Protein 8ACA (pdb70)

Foldseek 3Di:
DVDDDDDDDDPDDDDDDDAFAQDWDKDWDWDADDQKIKIKMKIARHAAWFKKWKFQAFPVVDGHTLNQFIWIFTQHGRRITITIGMHGCVSCVRRFKIFIFTPPDDPDDGPGDGDDMDTD/DDDDDDDDDDDDDCPDDDAAAADWDWDKDFDDDDFKTKMKIWIFSHDAWFKKWKFFAAVVVRHHTLCQFTWIDTQHGRRGDITIGMGGVVSCPRGFKIFIATAPDSVGHGDGGGPDMDTD/DPDDDDDDDDPDDDDDDDAQAADWDWDWDWDDDPQKTKIKTKIFSHDQWFKKWKFFAAPVVHGHTLCQWTFIFIHHRRGITITIGMDGVVSCPRTFKTFIATAPDSVRDGPGDGPDIGTD

Structure (mmCIF, N/CA/C/O backbone):
data_8ACA
#
_entry.id   8ACA
#
loop_
_entity.id
_entity.type
_entity.pdbx_description
1 polymer 'DR_0644, only-Cu Superoxide Dismutase'
2 non-polymer 'COPPER (II) ION'
#
loop_
_atom_site.group_PDB
_atom_site.id
_atom_site.type_symbol
_atom_site.label_atom_id
_atom_site.label_alt_id
_atom_site.label_comp_id
_atom_site.label_asym_id
_atom_site.label_entity_id
_atom_site.label_seq_id
_atom_site.pdbx_PDB_ins_code
_atom_site.Cartn_x
_atom_site.Cartn_y
_atom_site.Cartn_z
_atom_site.occupancy
_atom_site.B_iso_or_equiv
_atom_site.auth_seq_id
_atom_site.auth_comp_id
_atom_site.auth_asym_id
_atom_site.auth_atom_id
_atom_site.pdbx_PDB_model_num
ATOM 1 N N . GLY A 1 20 ? 179.322 233.476 239.072 1.00 193.18 20 GLY A N 1
ATOM 2 C CA . GLY A 1 20 ? 178.086 233.948 238.418 1.00 204.24 20 GLY A CA 1
ATOM 3 C C . GLY A 1 20 ? 177.103 234.510 239.427 1.00 283.74 20 GLY A C 1
ATOM 4 O O . GLY A 1 20 ? 177.528 235.335 240.261 1.00 290.92 20 GLY A O 1
ATOM 5 N N . PRO A 1 21 ? 175.812 234.110 239.412 1.00 275.39 21 PRO A N 1
ATOM 6 C CA . PRO A 1 21 ? 174.796 234.673 240.319 1.00 290.00 21 PRO A CA 1
ATOM 7 C C . PRO A 1 21 ? 175.210 234.510 241.788 1.00 290.00 21 PRO A C 1
ATOM 8 O O . PRO A 1 21 ? 174.827 235.335 242.596 1.00 306.84 21 PRO A O 1
ATOM 12 N N . THR A 1 22 ? 175.980 233.461 242.089 1.00 307.79 22 THR A N 1
ATOM 13 C CA . THR A 1 22 ? 176.412 233.202 243.488 1.00 292.99 22 THR A CA 1
ATOM 14 C C . THR A 1 22 ? 177.938 233.278 243.573 1.00 280.02 22 THR A C 1
ATOM 15 O O . THR A 1 22 ? 178.602 232.738 242.666 1.00 268.16 22 THR A O 1
ATOM 19 N N . GLU A 1 23 ? 178.467 233.932 244.614 1.00 262.18 23 GLU A N 1
ATOM 20 C CA . GLU A 1 23 ? 179.937 234.015 244.812 1.00 259.87 23 GLU A CA 1
ATOM 21 C C . GLU A 1 23 ? 180.350 233.263 246.084 1.00 250.00 23 GLU A C 1
ATOM 22 O O . GLU A 1 23 ? 179.646 232.315 246.459 1.00 319.27 23 GLU A O 1
ATOM 28 N N . GLY A 1 24 ? 181.462 233.678 246.704 1.00 239.17 24 GLY A N 1
ATOM 29 C CA . GLY A 1 24 ? 182.006 233.030 247.916 1.00 246.73 24 GLY A CA 1
ATOM 30 C C . GLY A 1 24 ? 183.490 233.345 248.022 1.00 317.99 24 GLY A C 1
ATOM 31 O O . GLY A 1 24 ? 184.118 233.394 246.969 1.00 275.35 24 GLY A O 1
ATOM 32 N N . THR A 1 25 ? 183.992 233.612 249.234 1.00 306.49 25 THR A N 1
ATOM 33 C CA . THR A 1 25 ? 185.431 233.928 249.459 1.00 283.11 25 THR A CA 1
ATOM 34 C C . THR A 1 25 ? 185.843 233.317 250.801 1.00 326.64 25 THR A C 1
ATOM 35 O O . THR A 1 25 ? 185.193 233.653 251.813 1.00 330.00 25 THR A O 1
ATOM 39 N N . TYR A 1 26 ? 186.840 232.429 250.812 1.00 320.24 26 TYR A N 1
ATOM 40 C CA . TYR A 1 26 ? 187.232 231.743 252.071 1.00 301.19 26 TYR A CA 1
ATOM 41 C C . TYR A 1 26 ? 188.748 231.861 252.251 1.00 306.82 26 TYR A C 1
ATOM 42 O O . TYR A 1 26 ? 189.487 231.445 251.338 1.00 303.64 26 TYR A O 1
ATOM 51 N N . THR A 1 27 ? 189.206 232.353 253.405 1.00 257.91 27 THR A N 1
ATOM 52 C CA . THR A 1 27 ? 190.664 232.434 253.698 1.00 284.62 27 THR A CA 1
ATOM 53 C C . THR A 1 27 ? 191.153 231.048 254.128 1.00 290.00 27 THR A C 1
ATOM 54 O O . THR A 1 27 ? 190.329 230.278 254.647 1.00 328.37 27 THR A O 1
ATOM 58 N N . LEU A 1 28 ? 192.440 230.741 253.934 1.00 290.00 28 LEU A N 1
ATOM 59 C CA . LEU A 1 28 ? 192.890 229.340 254.210 1.00 290.00 28 LEU A CA 1
ATOM 60 C C . LEU A 1 28 ? 193.342 229.114 255.661 1.00 327.79 28 LEU A C 1
ATOM 61 O O . LEU A 1 28 ? 193.723 230.103 256.316 1.00 330.00 28 LEU A O 1
ATOM 66 N N . ALA A 1 29 ? 193.297 227.862 256.131 1.00 323.15 29 ALA A N 1
ATOM 67 C CA . ALA A 1 29 ? 193.801 227.510 257.481 1.00 250.00 29 ALA A CA 1
ATOM 68 C C . ALA A 1 29 ? 194.688 226.276 257.302 1.00 250.00 29 ALA A C 1
ATOM 69 O O . ALA A 1 29 ? 194.176 225.265 256.791 1.00 330.00 29 ALA A O 1
ATOM 71 N N . PRO A 1 30 ? 195.980 226.241 257.731 1.00 231.59 30 PRO A N 1
ATOM 72 C CA . PRO A 1 30 ? 196.849 225.082 257.455 1.00 249.87 30 PRO A CA 1
ATOM 73 C C . PRO A 1 30 ? 196.664 223.850 258.358 1.00 257.63 30 PRO A C 1
ATOM 74 O O . PRO A 1 30 ? 197.674 223.297 258.762 1.00 293.96 30 PRO A O 1
ATOM 78 N N . GLN A 1 31 ? 195.418 223.448 258.643 1.00 262.49 31 GLN A N 1
ATOM 79 C CA . GLN A 1 31 ? 195.129 222.226 259.453 1.00 223.05 31 GLN A CA 1
ATOM 80 C C . GLN A 1 31 ? 195.855 222.264 260.803 1.00 269.42 31 GLN A C 1
ATOM 81 O O . GLN A 1 31 ? 196.112 223.377 261.308 1.00 330.00 31 GLN A O 1
ATOM 87 N N . ALA A 1 32 ? 196.133 221.090 261.385 1.00 240.71 32 ALA A N 1
ATOM 88 C CA . ALA A 1 32 ? 196.907 221.027 262.646 1.00 210.00 32 ALA A CA 1
ATOM 89 C C . ALA A 1 32 ? 198.137 220.156 262.382 1.00 250.00 32 ALA A C 1
ATOM 90 O O . ALA A 1 32 ? 199.254 220.585 262.731 1.00 324.81 32 ALA A O 1
ATOM 92 N N . VAL A 1 33 ? 197.928 218.980 261.781 1.00 252.85 33 VAL A N 1
ATOM 93 C CA . VAL A 1 33 ? 199.062 218.078 261.419 1.00 282.73 33 VAL A CA 1
ATOM 94 C C . VAL A 1 33 ? 198.865 217.613 259.971 1.00 291.05 33 VAL A C 1
ATOM 95 O O . VAL A 1 33 ? 197.725 217.243 259.622 1.00 309.06 33 VAL A O 1
ATOM 99 N N . VAL A 1 34 ? 199.921 217.650 259.153 1.00 312.81 34 VAL A N 1
ATOM 100 C CA . VAL A 1 34 ? 199.827 217.126 257.757 1.00 262.08 34 VAL A CA 1
ATOM 101 C C . VAL A 1 34 ? 200.583 215.792 257.716 1.00 307.40 34 VAL A C 1
ATOM 102 O O . VAL A 1 34 ? 201.722 215.751 258.224 1.00 296.91 34 VAL A O 1
ATOM 106 N N . LYS A 1 35 ? 199.972 214.737 257.165 1.00 279.43 35 LYS A N 1
ATOM 107 C CA . LYS A 1 35 ? 200.623 213.398 257.208 1.00 257.88 35 LYS A CA 1
ATOM 108 C C . LYS A 1 35 ? 201.038 212.966 255.798 1.00 271.34 35 LYS A C 1
ATOM 109 O O . LYS A 1 35 ? 200.198 213.048 254.887 1.00 296.71 35 LYS A O 1
ATOM 115 N N . PRO A 1 36 ? 202.289 212.507 255.574 1.00 221.54 36 PRO A N 1
ATOM 116 C CA . PRO A 1 36 ? 202.700 211.996 254.259 1.00 269.29 36 PRO A CA 1
ATOM 117 C C . PRO A 1 36 ? 202.009 210.668 253.911 1.00 255.55 36 PRO A C 1
ATOM 118 O O . PRO A 1 36 ? 201.744 209.893 254.813 1.00 324.47 36 PRO A O 1
ATOM 122 N N . ALA A 1 37 ? 201.730 210.440 252.623 1.00 213.90 37 ALA A N 1
ATOM 123 C CA . ALA A 1 37 ? 201.063 209.189 252.186 1.00 190.74 37 ALA A CA 1
ATOM 124 C C . ALA A 1 37 ? 201.990 208.398 251.254 1.00 247.89 37 ALA A C 1
ATOM 125 O O . ALA A 1 37 ? 203.222 208.524 251.409 1.00 254.38 37 ALA A O 1
ATOM 127 N N . GLY A 1 38 ? 201.422 207.615 250.329 1.00 256.96 38 GLY A N 1
ATOM 128 C CA . GLY A 1 38 ? 202.239 206.771 249.430 1.00 187.55 38 GLY A CA 1
ATOM 129 C C . GLY A 1 38 ? 202.941 205.615 250.103 1.00 245.46 38 GLY A C 1
ATOM 130 O O . GLY A 1 38 ? 202.480 205.158 251.158 1.00 330.00 38 GLY A O 1
ATOM 131 N N . PRO A 1 39 ? 204.028 205.090 249.508 1.00 216.90 39 PRO A N 1
ATOM 132 C CA . PRO A 1 39 ? 204.771 203.961 250.074 1.00 244.55 39 PRO A CA 1
ATOM 133 C C . PRO A 1 39 ? 205.333 204.143 251.490 1.00 250.00 39 PRO A C 1
ATOM 134 O O . PRO A 1 39 ? 205.623 205.252 251.873 1.00 275.38 39 PRO A O 1
ATOM 138 N N . VAL A 1 40 ? 205.438 203.044 252.241 1.00 256.39 40 VAL A N 1
ATOM 139 C CA . VAL A 1 40 ? 206.039 203.105 253.606 1.00 202.93 40 VAL A CA 1
ATOM 140 C C . VAL A 1 40 ? 207.394 202.393 253.534 1.00 281.67 40 VAL A C 1
ATOM 141 O O . VAL A 1 40 ? 207.434 201.260 253.013 1.00 198.39 40 VAL A O 1
ATOM 145 N N . TYR A 1 41 ? 208.463 203.055 253.987 1.00 273.93 41 TYR A N 1
ATOM 146 C CA . TYR A 1 41 ? 209.819 202.455 253.903 1.00 193.90 41 TYR A CA 1
ATOM 147 C C . TYR A 1 41 ? 209.923 201.291 254.893 1.00 236.37 41 TYR A C 1
ATOM 148 O O . TYR A 1 41 ? 210.425 201.505 256.014 1.00 250.85 41 TYR A O 1
ATOM 157 N N . ALA A 1 42 ? 209.453 200.105 254.494 1.00 278.48 42 ALA A N 1
ATOM 158 C CA . ALA A 1 42 ? 209.570 198.912 255.355 1.00 235.45 42 ALA A CA 1
ATOM 159 C C . ALA A 1 42 ? 210.429 197.874 254.622 1.00 207.92 42 ALA A C 1
ATOM 160 O O . ALA A 1 42 ? 209.814 196.933 254.113 1.00 236.50 42 ALA A O 1
ATOM 162 N N . PRO A 1 43 ? 211.790 197.964 254.525 1.00 209.13 43 PRO A N 1
ATOM 163 C CA . PRO A 1 43 ? 212.536 196.986 253.733 1.00 216.01 43 PRO A CA 1
ATOM 164 C C . PRO A 1 43 ? 212.313 195.509 254.096 1.00 205.55 43 PRO A C 1
ATOM 165 O O . PRO A 1 43 ? 212.514 195.147 255.238 1.00 247.92 43 PRO A O 1
ATOM 169 N N . ALA A 1 44 ? 211.912 194.706 253.102 1.00 175.36 44 ALA A N 1
ATOM 170 C CA . ALA A 1 44 ? 211.750 193.242 253.284 1.00 243.91 44 ALA A CA 1
ATOM 171 C C . ALA A 1 44 ? 212.504 192.592 252.118 1.00 241.65 44 ALA A C 1
ATOM 172 O O . ALA A 1 44 ? 212.943 193.355 251.238 1.00 295.63 44 ALA A O 1
ATOM 174 N N . GLY A 1 45 ? 212.536 191.267 252.048 1.00 133.49 45 GLY A N 1
ATOM 175 C CA . GLY A 1 45 ? 213.223 190.686 250.890 1.00 120.31 45 GLY A CA 1
ATOM 176 C C . GLY A 1 45 ? 212.968 189.210 250.707 1.00 219.18 45 GLY A C 1
ATOM 177 O O . GLY A 1 45 ? 212.349 188.589 251.586 1.00 161.68 45 GLY A O 1
ATOM 178 N N . THR A 1 46 ? 213.439 188.682 249.583 1.00 157.50 46 THR A N 1
ATOM 179 C CA . THR A 1 46 ? 213.259 187.235 249.270 1.00 200.67 46 THR A CA 1
ATOM 180 C C . THR A 1 46 ? 214.373 186.773 248.324 1.00 214.95 46 THR A C 1
ATOM 181 O O . THR A 1 46 ? 214.151 186.819 247.098 1.00 210.02 46 THR A O 1
ATOM 185 N N . ALA A 1 47 ? 215.511 186.329 248.871 1.00 136.13 47 ALA A N 1
ATOM 186 C CA . ALA A 1 47 ? 216.651 185.865 248.041 1.00 158.34 47 ALA A CA 1
ATOM 187 C C . ALA A 1 47 ? 216.373 184.454 247.510 1.00 330.00 47 ALA A C 1
ATOM 188 O O . ALA A 1 47 ? 215.719 183.673 248.231 1.00 276.00 47 ALA A O 1
ATOM 190 N N . LYS A 1 48 ? 216.815 184.111 246.302 1.00 246.97 48 LYS A N 1
ATOM 191 C CA . LYS A 1 48 ? 216.627 182.743 245.744 1.00 206.21 48 LYS A CA 1
ATOM 192 C C . LYS A 1 48 ? 217.789 182.387 244.808 1.00 237.21 48 LYS A C 1
ATOM 193 O O . LYS A 1 48 ? 217.749 182.781 243.637 1.00 213.43 48 LYS A O 1
ATOM 199 N N . ILE A 1 49 ? 218.766 181.640 245.330 1.00 175.40 49 ILE A N 1
ATOM 200 C CA . ILE A 1 49 ? 219.948 181.220 244.521 1.00 223.57 49 ILE A CA 1
ATOM 201 C C . ILE A 1 49 ? 219.598 179.918 243.795 1.00 250.00 49 ILE A C 1
ATOM 202 O O . ILE A 1 49 ? 218.832 179.124 244.366 1.00 300.97 49 ILE A O 1
ATOM 207 N N . SER A 1 50 ? 220.246 179.668 242.645 1.00 191.85 50 SER A N 1
ATOM 208 C CA . SER A 1 50 ? 220.099 178.391 241.892 1.00 239.96 50 SER A CA 1
ATOM 209 C C . SER A 1 50 ? 221.424 178.124 241.158 1.00 205.30 50 SER A C 1
ATOM 210 O O . SER A 1 50 ? 221.578 178.649 240.037 1.00 180.72 50 SER A O 1
ATOM 213 N N . GLU A 1 51 ? 222.375 177.456 241.823 1.00 217.60 51 GLU A N 1
ATOM 214 C CA . GLU A 1 51 ? 223.745 177.286 241.258 1.00 210.00 51 GLU A CA 1
ATOM 215 C C . GLU A 1 51 ? 223.817 176.148 240.241 1.00 250.00 51 GLU A C 1
ATOM 216 O O . GLU A 1 51 ? 223.901 174.985 240.678 1.00 292.18 51 GLU A O 1
ATOM 222 N N . THR A 1 52 ? 223.880 176.484 238.949 1.00 285.48 52 THR A N 1
ATOM 223 C CA . THR A 1 52 ? 223.996 175.459 237.875 1.00 242.55 52 THR A CA 1
ATOM 224 C C . THR A 1 52 ? 225.467 175.080 237.661 1.00 290.00 52 THR A C 1
ATOM 225 O O . THR A 1 52 ? 226.287 175.360 238.558 1.00 330.00 52 THR A O 1
ATOM 229 N N . LEU A 1 53 ? 225.788 174.471 236.516 1.00 262.09 53 LEU A N 1
ATOM 230 C CA . LEU A 1 53 ? 227.175 174.006 236.239 1.00 250.00 53 LEU A CA 1
ATOM 231 C C . LEU A 1 53 ? 228.139 175.196 236.225 1.00 250.73 53 LEU A C 1
ATOM 232 O O . LEU A 1 53 ? 228.148 175.930 235.216 1.00 255.56 53 LEU A O 1
ATOM 237 N N . GLY A 1 54 ? 228.915 175.378 237.300 1.00 217.60 54 GLY A N 1
ATOM 238 C CA . GLY A 1 54 ? 229.900 176.477 237.374 1.00 235.36 54 GLY A CA 1
ATOM 239 C C . GLY A 1 54 ? 229.280 177.834 237.095 1.00 290.00 54 GLY A C 1
ATOM 240 O O . GLY A 1 54 ? 229.965 178.662 236.464 1.00 243.07 54 GLY A O 1
ATOM 241 N N . VAL A 1 55 ? 228.040 178.055 237.544 1.00 220.81 55 VAL A N 1
ATOM 242 C CA . VAL A 1 55 ? 227.334 179.355 237.333 1.00 256.22 55 VAL A CA 1
ATOM 243 C C . VAL A 1 55 ? 226.270 179.481 238.427 1.00 203.92 55 VAL A C 1
ATOM 244 O O . VAL A 1 55 ? 225.879 178.438 238.969 1.00 248.11 55 VAL A O 1
ATOM 248 N N . THR A 1 56 ? 225.879 180.705 238.790 1.00 205.33 56 THR A N 1
ATOM 249 C CA . THR A 1 56 ? 224.908 180.904 239.898 1.00 118.22 56 THR A CA 1
ATOM 250 C C . THR A 1 56 ? 223.951 182.037 239.528 1.00 256.17 56 THR A C 1
ATOM 251 O O . THR A 1 56 ? 224.435 183.148 239.266 1.00 232.16 56 THR A O 1
ATOM 255 N N . ARG A 1 57 ? 222.647 181.757 239.512 1.00 186.37 57 ARG A N 1
ATOM 256 C CA . ARG A 1 57 ? 221.640 182.810 239.217 1.00 223.19 57 ARG A CA 1
ATOM 257 C C . ARG A 1 57 ? 221.028 183.238 240.554 1.00 267.11 57 ARG A C 1
ATOM 258 O O . ARG A 1 57 ? 220.827 182.354 241.408 1.00 208.96 57 ARG A O 1
ATOM 266 N N . THR A 1 58 ? 220.742 184.520 240.736 1.00 105.95 58 THR A N 1
ATOM 267 C CA . THR A 1 58 ? 220.252 185.033 242.044 1.00 98.83 58 THR A CA 1
ATOM 268 C C . THR A 1 58 ? 219.114 186.037 241.838 1.00 157.59 58 THR A C 1
ATOM 269 O O . THR A 1 58 ? 219.414 187.190 241.526 1.00 271.38 58 THR A O 1
ATOM 273 N N . THR A 1 59 ? 217.867 185.614 242.037 1.00 240.52 59 THR A N 1
ATOM 274 C CA . THR A 1 59 ? 216.692 186.497 241.846 1.00 216.53 59 THR A CA 1
ATOM 275 C C . THR A 1 59 ? 216.159 186.911 243.213 1.00 254.40 59 THR A C 1
ATOM 276 O O . THR A 1 59 ? 215.813 186.017 243.995 1.00 294.63 59 THR A O 1
ATOM 280 N N . ILE A 1 60 ? 216.403 188.182 243.596 1.00 297.53 60 ILE A N 1
ATOM 281 C CA . ILE A 1 60 ? 216.027 188.726 244.941 1.00 189.45 60 ILE A CA 1
ATOM 282 C C . ILE A 1 60 ? 214.926 189.770 244.792 1.00 260.11 60 ILE A C 1
ATOM 283 O O . ILE A 1 60 ? 215.150 190.750 244.091 1.00 311.02 60 ILE A O 1
ATOM 288 N N . THR A 1 61 ? 213.761 189.498 245.470 1.00 99.60 61 THR A N 1
ATOM 289 C CA . THR A 1 61 ? 212.591 190.411 245.348 1.00 128.59 61 THR A CA 1
ATOM 290 C C . THR A 1 61 ? 212.420 191.213 246.642 1.00 99.79 61 THR A C 1
ATOM 291 O O . THR A 1 61 ? 212.024 190.607 247.653 1.00 318.98 61 THR A O 1
ATOM 295 N N . LEU A 1 62 ? 212.687 192.588 246.487 1.00 88.40 62 LEU A N 1
ATOM 296 C CA . LEU A 1 62 ? 212.620 193.492 247.662 1.00 81.34 62 LEU A CA 1
ATOM 297 C C . LEU A 1 62 ? 211.337 194.318 247.572 1.00 86.05 62 LEU A C 1
ATOM 298 O O . LEU A 1 62 ? 211.174 195.042 246.581 1.00 101.72 62 LEU A O 1
ATOM 303 N N . THR A 1 63 ? 210.429 194.150 248.628 1.00 73.27 63 THR A N 1
ATOM 304 C CA . THR A 1 63 ? 209.192 194.956 248.586 1.00 82.48 63 THR A CA 1
ATOM 305 C C . THR A 1 63 ? 209.207 195.921 249.766 1.00 206.20 63 THR A C 1
ATOM 306 O O . THR A 1 63 ? 209.817 195.585 250.779 1.00 237.97 63 THR A O 1
ATOM 310 N N . GLY A 1 64 ? 208.561 197.068 249.617 1.00 221.87 64 GLY A N 1
ATOM 311 C CA . GLY A 1 64 ? 208.477 198.038 250.717 1.00 148.08 64 GLY A CA 1
ATOM 312 C C . GLY A 1 64 ? 209.696 198.918 250.746 1.00 292.66 64 GLY A C 1
ATOM 313 O O . GLY A 1 64 ? 210.004 199.448 251.812 1.00 195.08 64 GLY A O 1
ATOM 314 N N . MET A 1 65 ? 210.337 199.117 249.594 1.00 225.59 65 MET A N 1
ATOM 315 C CA . MET A 1 65 ? 211.623 199.854 249.533 1.00 125.89 65 MET A CA 1
ATOM 316 C C . MET A 1 65 ? 211.331 201.331 249.260 1.00 175.37 65 MET A C 1
ATOM 317 O O . MET A 1 65 ? 210.192 201.751 249.500 1.00 100.40 65 MET A O 1
ATOM 322 N N . ALA A 1 66 ? 212.330 202.080 248.785 1.00 210.00 66 ALA A N 1
ATOM 323 C CA . ALA A 1 66 ? 212.177 203.535 248.514 1.00 133.38 66 ALA A CA 1
ATOM 324 C C . ALA A 1 66 ? 211.579 203.719 247.130 1.00 173.88 66 ALA A C 1
ATOM 325 O O . ALA A 1 66 ? 212.130 203.139 246.197 1.00 110.22 66 ALA A O 1
ATOM 327 N N . PRO A 1 67 ? 210.516 204.527 246.942 1.00 68.41 67 PRO A N 1
ATOM 328 C CA . PRO A 1 67 ? 209.809 204.597 245.661 1.00 88.60 67 PRO A CA 1
ATOM 329 C C . PRO A 1 67 ? 210.597 204.492 244.351 1.00 271.06 67 PRO A C 1
ATOM 330 O O . PRO A 1 67 ? 210.313 203.567 243.681 1.00 191.11 67 PRO A O 1
ATOM 334 N N . TYR A 1 68 ? 211.519 205.389 244.004 1.00 330.00 68 TYR A N 1
ATOM 335 C CA . TYR A 1 68 ? 212.239 205.193 242.714 1.00 286.02 68 TYR A CA 1
ATOM 336 C C . TYR A 1 68 ? 213.741 205.210 242.937 1.00 324.97 68 TYR A C 1
ATOM 337 O O . TYR A 1 68 ? 214.403 206.002 242.278 1.00 309.91 68 TYR A O 1
ATOM 346 N N . ALA A 1 69 ? 214.253 204.336 243.800 1.00 104.03 69 ALA A N 1
ATOM 347 C CA . ALA A 1 69 ? 215.687 204.329 244.146 1.00 165.48 69 ALA A CA 1
ATOM 348 C C . ALA A 1 69 ? 216.440 203.204 243.443 1.00 144.62 69 ALA A C 1
ATOM 349 O O . ALA A 1 69 ? 215.802 202.274 242.988 1.00 103.68 69 ALA A O 1
ATOM 351 N N . ILE A 1 70 ? 217.841 203.364 243.475 1.00 90.07 70 ILE A N 1
ATOM 352 C CA . ILE A 1 70 ? 218.737 202.331 242.866 1.00 115.78 70 ILE A CA 1
ATOM 353 C C . ILE A 1 70 ? 219.101 201.304 243.948 1.00 259.53 70 ILE A C 1
ATOM 354 O O . ILE A 1 70 ? 219.264 201.727 245.109 1.00 239.87 70 ILE A O 1
ATOM 359 N N . TYR A 1 71 ? 219.151 199.960 243.558 1.00 79.71 71 TYR A N 1
ATOM 360 C CA . TYR A 1 71 ? 219.467 198.971 244.615 1.00 134.88 71 TYR A CA 1
ATOM 361 C C . TYR A 1 71 ? 220.595 198.035 244.179 1.00 196.94 71 TYR A C 1
ATOM 362 O O . TYR A 1 71 ? 220.287 196.947 243.712 1.00 147.75 71 TYR A O 1
ATOM 371 N N . VAL A 1 72 ? 221.851 198.438 244.371 1.00 92.23 72 VAL A N 1
ATOM 372 C CA . VAL A 1 72 ? 223.041 197.614 244.027 1.00 125.69 72 VAL A CA 1
ATOM 373 C C . VAL A 1 72 ? 223.179 196.500 245.055 1.00 206.41 72 VAL A C 1
ATOM 374 O O . VAL A 1 72 ? 223.137 196.801 246.235 1.00 130.14 72 VAL A O 1
ATOM 378 N N . ALA A 1 73 ? 223.396 195.262 244.614 1.00 91.80 73 ALA A N 1
ATOM 379 C CA . ALA A 1 73 ? 223.480 194.106 245.533 1.00 63.44 73 ALA A CA 1
ATOM 380 C C . ALA A 1 73 ? 224.698 193.253 245.195 1.00 112.38 73 ALA A C 1
ATOM 381 O O . ALA A 1 73 ? 224.897 192.980 244.033 1.00 76.08 73 ALA A O 1
ATOM 383 N N . HIS A 1 74 ? 225.454 192.828 246.200 1.00 164.94 74 HIS A N 1
ATOM 384 C CA . HIS A 1 74 ? 226.662 192.007 245.957 1.00 189.93 74 HIS A CA 1
ATOM 385 C C . HIS A 1 74 ? 226.734 190.846 246.927 1.00 307.31 74 HIS A C 1
ATOM 386 O O . HIS A 1 74 ? 225.884 190.760 247.794 1.00 232.64 74 HIS A O 1
ATOM 393 N N . TYR A 1 75 ? 227.757 190.023 246.774 1.00 257.13 75 TYR A N 1
ATOM 394 C CA . TYR A 1 75 ? 227.993 188.885 247.677 1.00 170.00 75 TYR A CA 1
ATOM 395 C C . TYR A 1 75 ? 229.252 189.262 248.430 1.00 153.14 75 TYR A C 1
ATOM 396 O O . TYR A 1 75 ? 230.308 189.296 247.824 1.00 177.25 75 TYR A O 1
ATOM 405 N N . HIS A 1 76 ? 229.110 189.594 249.713 1.00 163.58 76 HIS A N 1
ATOM 406 C CA . HIS A 1 76 ? 230.283 190.041 250.508 1.00 290.00 76 HIS A CA 1
ATOM 407 C C . HIS A 1 76 ? 230.910 188.834 251.206 1.00 264.61 76 HIS A C 1
ATOM 408 O O . HIS A 1 76 ? 230.152 187.996 251.733 1.00 175.33 76 HIS A O 1
ATOM 415 N N . LYS A 1 77 ? 232.243 188.776 251.217 1.00 144.91 77 LYS A N 1
ATOM 416 C CA . LYS A 1 77 ? 232.956 187.642 251.857 1.00 98.27 77 LYS A CA 1
ATOM 417 C C . LYS A 1 77 ? 233.009 187.858 253.370 1.00 147.01 77 LYS A C 1
ATOM 418 O O . LYS A 1 77 ? 232.818 189.007 253.812 1.00 118.37 77 LYS A O 1
ATOM 424 N N . MET A 1 78 ? 233.261 186.789 254.124 1.00 165.33 78 MET A N 1
ATOM 425 C CA . MET A 1 78 ? 233.369 186.860 255.602 1.00 267.58 78 MET A CA 1
ATOM 426 C C . MET A 1 78 ? 234.672 187.582 255.940 1.00 262.03 78 MET A C 1
ATOM 427 O O . MET A 1 78 ? 235.654 187.387 255.205 1.00 239.41 78 MET A O 1
ATOM 432 N N . GLY A 1 79 ? 234.665 188.404 256.997 1.00 222.26 79 GLY A N 1
ATOM 433 C CA . GLY A 1 79 ? 235.865 189.167 257.393 1.00 246.18 79 GLY A CA 1
ATOM 434 C C . GLY A 1 79 ? 235.533 190.620 257.687 1.00 250.00 79 GLY A C 1
ATOM 435 O O . GLY A 1 79 ? 234.786 190.846 258.659 1.00 199.93 79 GLY A O 1
ATOM 436 N N . SER A 1 142 ? 227.377 191.129 257.985 1.00 269.03 142 SER A N 1
ATOM 437 C CA . SER A 1 142 ? 228.512 191.485 258.878 1.00 277.77 142 SER A CA 1
ATOM 438 C C . SER A 1 142 ? 229.499 192.385 258.128 1.00 278.27 142 SER A C 1
ATOM 439 O O . SER A 1 142 ? 229.039 193.232 257.337 1.00 201.57 142 SER A O 1
ATOM 442 N N . ASP A 1 143 ? 230.801 192.208 258.373 1.00 267.89 143 ASP A N 1
ATOM 443 C CA . ASP A 1 143 ? 231.838 192.997 257.653 1.00 257.49 143 ASP A CA 1
ATOM 444 C C . ASP A 1 143 ? 232.545 192.070 256.658 1.00 262.55 143 ASP A C 1
ATOM 445 O O . ASP A 1 143 ? 232.414 190.840 256.811 1.00 165.78 143 ASP A O 1
ATOM 450 N N . GLY A 1 144 ? 233.144 192.682 255.624 1.00 176.31 144 GLY A N 1
ATOM 451 C CA . GLY A 1 144 ? 234.042 191.944 254.719 1.00 155.04 144 GLY A CA 1
ATOM 452 C C . GLY A 1 144 ? 233.946 192.381 253.274 1.00 208.00 144 GLY A C 1
ATOM 453 O O . GLY A 1 144 ? 233.021 193.139 252.956 1.00 247.02 144 GLY A O 1
ATOM 454 N N . PRO A 1 145 ? 234.865 191.944 252.385 1.00 138.61 145 PRO A N 1
ATOM 455 C CA . PRO A 1 145 ? 234.954 192.515 251.035 1.00 238.51 145 PRO A CA 1
ATOM 456 C C . PRO A 1 145 ? 233.876 192.033 250.053 1.00 250.00 145 PRO A C 1
ATOM 457 O O . PRO A 1 145 ? 233.582 190.855 250.039 1.00 256.95 145 PRO A O 1
ATOM 461 N N . ALA A 1 146 ? 233.327 192.949 249.250 1.00 199.86 146 ALA A N 1
ATOM 462 C CA . ALA A 1 146 ? 232.314 192.586 248.242 1.00 218.82 146 ALA A CA 1
ATOM 463 C C . ALA A 1 146 ? 232.930 191.848 247.062 1.00 228.95 146 ALA A C 1
ATOM 464 O O . ALA A 1 146 ? 233.953 192.326 246.551 1.00 261.12 146 ALA A O 1
ATOM 466 N N . ILE A 1 147 ? 232.355 190.715 246.655 1.00 220.52 147 ILE A N 1
ATOM 467 C CA . ILE A 1 147 ? 232.808 190.091 245.382 1.00 265.75 147 ILE A CA 1
ATOM 468 C C . ILE A 1 147 ? 232.196 191.041 244.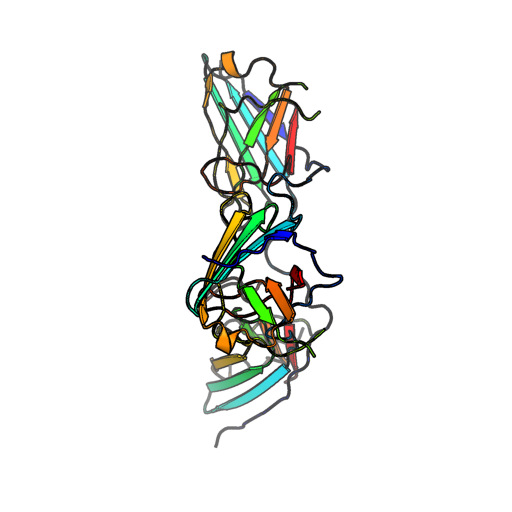366 1.00 241.61 147 ILE A C 1
ATOM 469 O O . ILE A 1 147 ? 230.963 191.046 244.243 1.00 183.97 147 ILE A O 1
ATOM 474 N N . MET A 1 148 ? 233.003 191.896 243.757 1.00 264.17 148 MET A N 1
ATOM 475 C CA . MET A 1 148 ? 232.417 192.957 242.909 1.00 228.08 148 MET A CA 1
ATOM 476 C C . MET A 1 148 ? 231.873 192.357 241.625 1.00 290.35 148 MET A C 1
ATOM 477 O O . MET A 1 148 ? 231.043 193.000 240.992 1.00 237.84 148 MET A O 1
ATOM 482 N N . GLU A 1 149 ? 232.298 191.148 241.288 1.00 304.86 149 GLU A N 1
ATOM 483 C CA . GLU A 1 149 ? 231.883 190.520 240.012 1.00 247.20 149 GLU A CA 1
ATOM 484 C C . GLU A 1 149 ? 230.542 189.810 240.208 1.00 263.85 149 GLU A C 1
ATOM 485 O O . GLU A 1 149 ? 230.249 188.881 239.446 1.00 273.96 149 GLU A O 1
ATOM 491 N N . SER A 1 150 ? 229.758 190.251 241.184 1.00 139.81 150 SER A N 1
ATOM 492 C CA . SER A 1 150 ? 228.428 189.667 241.460 1.00 130.43 150 SER A CA 1
ATOM 493 C C . SER A 1 150 ? 227.429 190.807 241.625 1.00 223.27 150 SER A C 1
ATOM 494 O O . SER A 1 150 ? 226.368 190.545 242.182 1.00 116.89 150 SER A O 1
ATOM 497 N N . ARG A 1 151 ? 227.745 191.998 241.119 1.00 190.38 151 ARG A N 1
ATOM 498 C CA . ARG A 1 151 ? 226.860 193.173 241.306 1.00 237.06 151 ARG A CA 1
ATOM 499 C C . ARG A 1 151 ? 225.536 192.964 240.574 1.00 215.87 151 ARG A C 1
ATOM 500 O O . ARG A 1 151 ? 225.576 192.454 239.444 1.00 180.98 151 ARG A O 1
ATOM 508 N N . MET A 1 152 ? 224.413 193.320 241.201 1.00 169.20 152 MET A N 1
ATOM 509 C CA . MET A 1 152 ? 223.111 193.284 240.512 1.00 196.35 152 MET A CA 1
ATOM 510 C C . MET A 1 152 ? 222.482 194.651 240.768 1.00 211.00 152 MET A C 1
ATOM 511 O O . MET A 1 152 ? 222.451 195.038 241.916 1.00 165.12 152 MET A O 1
ATOM 516 N N . ILE A 1 153 ? 221.989 195.336 239.735 1.00 242.86 153 ILE A N 1
ATOM 517 C CA . ILE A 1 153 ? 221.465 196.717 239.940 1.00 228.46 153 ILE A CA 1
ATOM 518 C C . ILE A 1 153 ? 220.041 196.811 239.388 1.00 268.31 153 ILE A C 1
ATOM 519 O O . ILE A 1 153 ? 219.771 196.136 238.385 1.00 236.40 153 ILE A O 1
ATOM 524 N N . ALA A 1 154 ? 219.167 197.595 240.029 1.00 258.09 154 ALA A N 1
ATOM 525 C CA . ALA A 1 154 ? 217.800 197.813 239.479 1.00 109.03 154 ALA A CA 1
ATOM 526 C C . ALA A 1 154 ? 217.124 199.015 240.151 1.00 219.44 154 ALA A C 1
ATOM 527 O O . ALA A 1 154 ? 217.683 199.529 241.133 1.00 252.34 154 ALA A O 1
ATOM 529 N N . GLN A 1 155 ? 215.960 199.435 239.638 1.00 99.80 155 GLN A N 1
ATOM 530 C CA . GLN A 1 155 ? 215.199 200.555 240.260 1.00 171.27 155 GLN A CA 1
ATOM 531 C C . GLN A 1 155 ? 213.962 199.995 240.969 1.00 172.52 155 GLN A C 1
ATOM 532 O O . GLN A 1 155 ? 213.529 198.888 240.595 1.00 92.81 155 GLN A O 1
ATOM 538 N N . ALA A 1 156 ? 213.393 200.739 241.923 1.00 147.54 156 ALA A N 1
ATOM 539 C CA . ALA A 1 156 ? 212.282 200.184 242.735 1.00 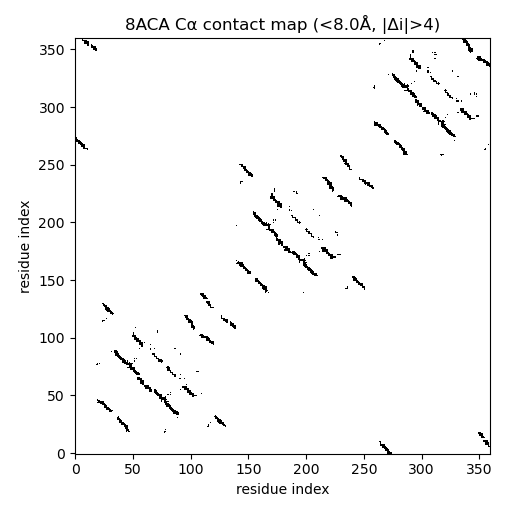104.60 156 ALA A CA 1
ATOM 540 C C . ALA A 1 156 ? 210.895 200.635 242.259 1.00 244.71 156 ALA A C 1
ATOM 541 O O . ALA A 1 156 ? 210.038 200.825 243.138 1.00 121.00 156 ALA A O 1
ATOM 543 N N . SER A 1 157 ? 210.664 200.750 240.944 1.00 223.63 157 SER A N 1
ATOM 544 C CA . SER A 1 157 ? 209.314 201.098 240.419 1.00 137.53 157 SER A CA 1
ATOM 545 C C . SER A 1 157 ? 208.820 202.417 241.029 1.00 162.30 157 SER A C 1
ATOM 546 O O . SER A 1 157 ? 209.531 203.424 240.873 1.00 218.91 157 SER A O 1
ATOM 549 N N . ALA A 1 158 ? 207.669 202.419 241.717 1.00 98.99 158 ALA A N 1
ATOM 550 C CA . ALA A 1 158 ? 207.096 203.675 242.268 1.00 141.95 158 ALA A CA 1
ATOM 551 C C . ALA A 1 158 ? 206.443 203.412 243.630 1.00 260.25 158 ALA A C 1
ATOM 552 O O . ALA A 1 158 ? 205.970 204.385 244.247 1.00 219.46 158 ALA A O 1
ATOM 554 N N . ASP A 1 159 ? 206.402 202.135 244.012 1.00 236.14 159 ASP A N 1
ATOM 555 C CA . ASP A 1 159 ? 205.839 201.739 245.324 1.00 189.78 159 ASP A CA 1
ATOM 556 C C . ASP A 1 159 ? 206.980 201.104 246.120 1.00 229.60 159 ASP A C 1
ATOM 557 O O . ASP A 1 159 ? 206.755 200.784 247.305 1.00 223.05 159 ASP A O 1
ATOM 562 N N . GLY A 1 160 ? 208.157 200.928 245.501 1.00 166.09 160 GLY A N 1
ATOM 563 C CA . GLY A 1 160 ? 209.251 200.395 246.317 1.00 138.18 160 GLY A CA 1
ATOM 564 C C . GLY A 1 160 ? 209.420 198.920 246.063 1.00 133.32 160 GLY A C 1
ATOM 565 O O . GLY A 1 160 ? 209.785 198.203 246.989 1.00 78.20 160 GLY A O 1
ATOM 566 N N . LYS A 1 161 ? 209.154 198.488 244.838 1.00 176.61 161 LYS A N 1
ATOM 567 C CA . LYS A 1 161 ? 209.286 197.065 244.469 1.00 132.58 161 LYS A CA 1
ATOM 568 C C . LYS A 1 161 ? 210.484 196.925 243.541 1.00 218.65 161 LYS A C 1
ATOM 569 O O . LYS A 1 161 ? 210.367 197.337 242.392 1.00 114.34 161 LYS A O 1
ATOM 575 N N . VAL A 1 162 ? 211.568 196.423 243.904 1.00 43.72 162 VAL A N 1
ATOM 576 C CA . VAL A 1 162 ? 212.759 196.262 243.023 1.00 67.86 162 VAL A CA 1
ATOM 577 C C . VAL A 1 162 ? 213.070 194.768 242.909 1.00 86.02 162 VAL A C 1
ATOM 578 O O . VAL A 1 162 ? 213.023 194.088 243.945 1.00 218.18 162 VAL A O 1
ATOM 582 N N . THR A 1 163 ? 213.394 194.270 241.798 1.00 104.49 163 THR A N 1
ATOM 583 C CA . THR A 1 163 ? 213.768 192.852 241.546 1.00 118.17 163 THR A CA 1
ATOM 584 C C . THR A 1 163 ? 215.211 192.786 241.034 1.00 91.41 163 THR A C 1
ATOM 585 O O . THR A 1 163 ? 215.462 193.290 239.922 1.00 236.36 163 THR A O 1
ATOM 589 N N . LEU A 1 164 ? 216.090 192.090 241.762 1.00 80.78 164 LEU A N 1
ATOM 590 C CA . LEU A 1 164 ? 217.526 191.997 241.381 1.00 164.19 164 LEU A CA 1
ATOM 591 C C . LEU A 1 164 ? 217.841 190.608 240.824 1.00 149.59 164 LEU A C 1
ATOM 592 O O . LEU A 1 164 ? 217.665 189.637 241.568 1.00 287.25 164 LEU A O 1
ATOM 597 N N . THR A 1 165 ? 218.310 190.529 239.575 1.00 328.65 165 THR A N 1
ATOM 598 C CA . THR A 1 165 ? 218.708 189.225 238.978 1.00 257.83 165 THR A CA 1
ATOM 599 C C . THR A 1 165 ? 220.188 189.298 238.578 1.00 219.83 165 THR A C 1
ATOM 600 O O . THR A 1 165 ? 220.665 190.424 238.336 1.00 312.93 165 THR A O 1
ATOM 604 N N . GLY A 1 166 ? 220.883 188.155 238.515 1.00 162.52 166 GLY A N 1
ATOM 605 C CA . GLY A 1 166 ? 222.318 188.158 238.198 1.00 143.21 166 GLY A CA 1
ATOM 606 C C . GLY A 1 166 ? 222.824 186.785 237.853 1.00 273.16 166 GLY A C 1
ATOM 607 O O . GLY A 1 166 ? 222.045 185.846 238.012 1.00 264.18 166 GLY A O 1
ATOM 608 N N . ILE A 1 167 ? 224.051 186.672 237.364 1.00 204.09 167 ILE A N 1
ATOM 609 C CA . ILE A 1 167 ? 224.641 185.356 236.976 1.00 286.87 167 ILE A CA 1
ATOM 610 C C . ILE A 1 167 ? 226.153 185.424 237.223 1.00 286.04 167 ILE A C 1
ATOM 611 O O . ILE A 1 167 ? 226.812 186.297 236.622 1.00 289.67 167 ILE A O 1
ATOM 616 N N . VAL A 1 168 ? 226.677 184.561 238.100 1.00 281.10 168 VAL A N 1
ATOM 617 C CA . VAL A 1 168 ? 228.126 184.637 238.461 1.00 238.66 168 VAL A CA 1
ATOM 618 C C . VAL A 1 168 ? 228.707 183.213 238.559 1.00 260.88 168 VAL A C 1
ATOM 619 O O . VAL A 1 168 ? 228.009 182.358 239.134 1.00 279.71 168 VAL A O 1
ATOM 623 N N . PRO A 1 169 ? 229.915 182.876 238.022 1.00 190.00 169 PRO A N 1
ATOM 624 C CA . PRO A 1 169 ? 230.452 181.534 238.215 1.00 242.76 169 PRO A CA 1
ATOM 625 C C . PRO A 1 169 ? 230.497 181.163 239.706 1.00 250.68 169 PRO A C 1
ATOM 626 O O . PRO A 1 169 ? 230.804 182.011 240.508 1.00 261.93 169 PRO A O 1
ATOM 630 N N . THR A 1 170 ? 230.199 179.910 240.047 1.00 290.00 170 THR A N 1
ATOM 631 C CA . THR A 1 170 ? 230.158 179.473 241.467 1.00 324.37 170 THR A CA 1
ATOM 632 C C . THR A 1 170 ? 231.573 179.375 242.027 1.00 250.00 170 THR A C 1
ATOM 633 O O . THR A 1 170 ? 231.717 179.283 243.255 1.00 186.52 170 THR A O 1
ATOM 637 N N . ALA A 1 171 ? 232.579 179.440 241.166 1.00 288.45 171 ALA A N 1
ATOM 638 C CA . ALA A 1 171 ? 233.979 179.450 241.636 1.00 263.42 171 ALA A CA 1
ATOM 639 C C . ALA A 1 171 ? 234.308 180.806 242.255 1.00 317.01 171 ALA A C 1
ATOM 640 O O . ALA A 1 171 ? 234.983 180.813 243.286 1.00 329.60 171 ALA A O 1
ATOM 642 N N . LEU A 1 172 ? 233.916 181.893 241.788 1.00 276.69 172 LEU A N 1
ATOM 643 C CA . LEU A 1 172 ? 234.276 183.226 242.347 1.00 229.40 172 LEU A CA 1
ATOM 644 C C . LEU A 1 172 ? 233.565 183.450 243.686 1.00 265.25 172 LEU A C 1
ATOM 645 O O . LEU A 1 172 ? 234.187 184.052 244.583 1.00 204.31 172 LEU A O 1
ATOM 650 N N . ILE A 1 173 ? 232.313 183.001 243.813 1.00 192.63 173 ILE A N 1
ATOM 651 C CA . ILE A 1 173 ? 231.533 183.256 245.062 1.00 271.13 173 ILE A CA 1
ATOM 652 C C . ILE A 1 173 ? 231.672 182.051 245.999 1.00 197.02 173 ILE A C 1
ATOM 653 O O . ILE A 1 173 ? 230.697 181.747 246.714 1.00 166.77 173 ILE A O 1
ATOM 658 N N . ARG A 1 174 ? 232.844 181.406 246.014 1.00 178.54 174 ARG A N 1
ATOM 659 C CA . ARG A 1 174 ? 233.021 180.180 246.837 1.00 249.68 174 ARG A CA 1
ATOM 660 C C . ARG A 1 174 ? 233.232 180.592 248.296 1.00 244.42 174 ARG A C 1
ATOM 661 O O . ARG A 1 174 ? 233.114 179.720 249.180 1.00 199.92 174 ARG A O 1
ATOM 669 N N . ASP A 1 175 ? 233.530 181.873 248.536 1.00 216.11 175 ASP A N 1
ATOM 670 C CA . ASP A 1 175 ? 233.817 182.345 249.917 1.00 226.59 175 ASP A CA 1
ATOM 671 C C . ASP A 1 175 ? 232.813 183.434 250.315 1.00 185.46 175 ASP A C 1
ATOM 672 O O . ASP A 1 175 ? 233.046 184.096 251.346 1.00 159.26 175 ASP A O 1
ATOM 677 N N . ALA A 1 176 ? 231.736 183.604 249.540 1.00 125.28 176 ALA A N 1
ATOM 678 C CA . ALA A 1 176 ? 230.699 184.589 249.907 1.00 176.13 176 ALA A CA 1
ATOM 679 C C . ALA A 1 176 ? 230.051 184.108 251.201 1.00 268.99 176 ALA A C 1
ATOM 680 O O . ALA A 1 176 ? 229.837 182.894 251.329 1.00 141.46 176 ALA A O 1
ATOM 682 N N . ALA A 1 177 ? 229.779 185.025 252.128 1.00 162.96 177 ALA A N 1
ATOM 683 C CA . ALA A 1 177 ? 229.180 184.627 253.413 1.00 209.83 177 ALA A CA 1
ATOM 684 C C . ALA A 1 177 ? 227.823 185.288 253.519 1.00 211.37 177 ALA A C 1
ATOM 685 O O . ALA A 1 177 ? 226.987 184.804 254.294 1.00 250.75 177 ALA A O 1
ATOM 687 N N . TYR A 1 178 ? 227.620 186.346 252.746 1.00 190.03 178 TYR A N 1
ATOM 688 C CA . TYR A 1 178 ? 226.358 187.108 252.890 1.00 218.83 178 TYR A CA 1
ATOM 689 C C . TYR A 1 178 ? 226.061 187.847 251.581 1.00 212.36 178 TYR A C 1
ATOM 690 O O . TYR A 1 178 ? 227.000 188.152 250.851 1.00 219.27 178 TYR A O 1
ATOM 699 N N . ILE A 1 179 ? 224.794 188.105 251.292 1.00 267.13 179 ILE A N 1
ATOM 700 C CA . ILE A 1 179 ? 224.407 188.893 250.083 1.00 116.02 179 ILE A CA 1
ATOM 701 C C . ILE A 1 179 ? 223.910 190.253 250.582 1.00 278.54 179 ILE A C 1
ATOM 702 O O . ILE A 1 179 ? 222.734 190.332 250.992 1.00 159.81 179 ILE A O 1
ATOM 707 N N . ASN A 1 180 ? 224.758 191.268 250.569 1.00 307.93 180 ASN A N 1
ATOM 708 C CA . ASN A 1 180 ? 224.393 192.603 251.115 1.00 78.65 180 ASN A CA 1
ATOM 709 C C . ASN A 1 180 ? 223.733 193.465 250.034 1.00 153.89 180 ASN A C 1
ATOM 710 O O . ASN A 1 180 ? 224.356 193.652 248.971 1.00 130.28 180 ASN A O 1
ATOM 715 N N . VAL A 1 181 ? 222.522 193.967 250.301 1.00 143.13 181 VAL A N 1
ATOM 716 C CA . VAL A 1 181 ? 221.824 194.876 249.346 1.00 242.34 181 VAL A CA 1
ATOM 717 C C . VAL A 1 181 ? 222.142 196.286 249.817 1.00 161.73 181 VAL A C 1
ATOM 718 O O . VAL A 1 181 ? 222.044 196.521 251.010 1.00 110.84 181 VAL A O 1
ATOM 722 N N . HIS A 1 182 ? 222.604 197.144 248.907 1.00 234.02 182 HIS A N 1
ATOM 723 C CA . HIS A 1 182 ? 222.940 198.546 249.261 1.00 229.46 182 HIS A CA 1
ATOM 724 C C . HIS A 1 182 ? 222.079 199.468 248.403 1.00 264.08 182 HIS A C 1
ATOM 725 O O . HIS A 1 182 ? 221.340 198.951 247.544 1.00 210.41 182 HIS A O 1
ATOM 732 N N . HIS A 1 183 ? 222.170 200.778 248.629 1.00 160.63 183 HIS A N 1
ATOM 733 C CA . HIS A 1 183 ? 221.449 201.731 247.748 1.00 122.75 183 HIS A CA 1
ATOM 734 C C . HIS A 1 183 ? 222.462 202.145 246.697 1.00 129.72 183 HIS A C 1
ATOM 735 O O . HIS A 1 183 ? 223.662 201.980 246.959 1.00 135.61 183 HIS A O 1
ATOM 742 N N . GLY A 1 184 ? 222.034 202.700 245.560 1.00 227.17 184 GLY A N 1
ATOM 743 C CA . GLY A 1 184 ? 223.036 203.137 244.572 1.00 192.04 184 GLY A CA 1
ATOM 744 C C . GLY A 1 184 ? 223.090 204.640 244.376 1.00 251.66 184 GLY A C 1
ATOM 745 O O . GLY A 1 184 ? 222.063 205.301 244.623 1.00 198.04 184 GLY A O 1
ATOM 746 N N . ARG A 1 185 ? 224.248 205.163 243.957 1.00 259.01 185 ARG A N 1
ATOM 747 C CA . ARG A 1 185 ? 224.378 206.610 243.651 1.00 275.80 185 ARG A CA 1
ATOM 748 C C . ARG A 1 185 ? 223.923 206.794 242.202 1.00 327.97 185 ARG A C 1
ATOM 749 O O . ARG A 1 185 ? 223.255 207.808 241.917 1.00 241.78 185 ARG A O 1
ATOM 757 N N . ASP A 1 186 ? 224.203 205.834 241.299 1.00 290.00 186 ASP A N 1
ATOM 758 C CA . ASP A 1 186 ? 223.866 206.016 239.851 1.00 250.00 186 ASP A CA 1
ATOM 759 C C . ASP A 1 186 ? 223.675 204.676 239.115 1.00 250.00 186 ASP A C 1
ATOM 760 O O . ASP A 1 186 ? 223.882 203.627 239.758 1.00 243.85 186 ASP A O 1
ATOM 765 N N . PHE A 1 187 ? 223.300 204.707 237.819 1.00 219.75 187 PHE A N 1
ATOM 766 C CA . PHE A 1 187 ? 223.170 203.462 237.014 1.00 250.98 187 PHE A CA 1
ATOM 767 C C . PHE A 1 187 ? 224.567 202.878 236.782 1.00 226.84 187 PHE A C 1
ATOM 768 O O . PHE A 1 187 ? 225.360 203.563 236.105 1.00 257.41 187 PHE A O 1
ATOM 776 N N . SER A 1 188 ? 224.848 201.689 237.338 1.00 226.52 188 SER A N 1
ATOM 777 C CA . SER A 1 188 ? 226.196 201.054 237.252 1.00 250.00 188 SER A CA 1
ATOM 778 C C . SER A 1 188 ? 227.242 201.943 237.933 1.00 250.00 188 SER A C 1
ATOM 779 O O . SER A 1 188 ? 227.968 202.657 237.212 1.00 239.84 188 SER A O 1
ATOM 782 N N . GLY A 1 189 ? 227.341 201.876 239.266 1.00 290.00 189 GLY A N 1
ATOM 783 C CA . GLY A 1 189 ? 228.249 202.766 239.997 1.00 204.89 189 GLY A CA 1
ATOM 784 C C . GLY A 1 189 ? 228.431 202.437 241.464 1.00 237.23 189 GLY A C 1
ATOM 785 O O . GLY A 1 189 ? 228.090 201.311 241.877 1.00 157.15 189 GLY A O 1
ATOM 786 N N . ALA A 1 190 ? 228.886 203.426 242.239 1.00 263.93 190 ALA A N 1
ATOM 787 C CA . ALA A 1 190 ? 229.240 203.185 243.653 1.00 321.14 190 ALA A CA 1
ATOM 788 C C . ALA A 1 190 ? 228.033 203.173 244.583 1.00 312.57 190 ALA A C 1
ATOM 789 O O . ALA A 1 190 ? 226.913 203.461 244.130 1.00 208.07 190 ALA A O 1
ATOM 791 N N . LEU A 1 191 ? 228.286 202.891 245.858 1.00 233.48 191 LEU A N 1
ATOM 792 C CA . LEU A 1 191 ? 227.183 202.741 246.828 1.00 153.40 191 LEU A CA 1
ATOM 793 C C . LEU A 1 191 ? 226.879 204.077 247.503 1.00 173.31 191 LEU A C 1
ATOM 794 O O . LEU A 1 191 ? 227.733 204.962 247.466 1.00 263.37 191 LEU A O 1
ATOM 799 N N . ALA A 1 192 ? 225.662 204.232 248.019 1.00 201.02 192 ALA A N 1
ATOM 800 C CA . ALA A 1 192 ? 225.286 205.460 248.748 1.00 210.00 192 ALA A CA 1
ATOM 801 C C . ALA A 1 192 ? 225.131 205.067 250.207 1.00 220.39 192 ALA A C 1
ATOM 802 O O . ALA A 1 192 ? 225.068 205.965 251.058 1.00 232.91 192 ALA A O 1
ATOM 804 N N . ASP A 1 193 ? 225.056 203.763 250.460 1.00 206.68 193 ASP A N 1
ATOM 805 C CA . ASP A 1 193 ? 224.854 203.263 251.836 1.00 249.31 193 ASP A CA 1
ATOM 806 C C . ASP A 1 193 ? 225.968 202.275 252.089 1.00 267.59 193 ASP A C 1
ATOM 807 O O . ASP A 1 193 ? 226.862 202.198 251.256 1.00 250.00 193 ASP A O 1
ATOM 812 N N . SER A 1 194 ? 225.894 201.532 253.184 1.00 250.00 194 SER A N 1
ATOM 813 C CA . SER A 1 194 ? 226.873 200.445 253.418 1.00 216.45 194 SER A CA 1
ATOM 814 C C . SER A 1 194 ? 226.106 199.189 253.802 1.00 246.07 194 SER A C 1
ATOM 815 O O . SER A 1 194 ? 226.588 198.474 254.674 1.00 231.60 194 SER A O 1
ATOM 818 N N . GLY A 1 195 ? 224.943 198.963 253.195 1.00 242.18 195 GLY A N 1
ATOM 819 C CA . GLY A 1 195 ? 224.130 197.770 253.476 1.00 79.83 195 GLY A CA 1
ATOM 820 C C . GLY A 1 195 ? 222.807 198.122 254.119 1.00 134.49 195 GLY A C 1
ATOM 821 O O . GLY A 1 195 ? 222.830 198.469 255.307 1.00 142.03 195 GLY A O 1
ATOM 822 N N . VAL A 1 196 ? 221.696 198.073 253.376 1.00 155.74 196 VAL A N 1
ATOM 823 C CA . VAL A 1 196 ? 220.354 198.340 253.982 1.00 161.63 196 VAL A CA 1
ATOM 824 C C . VAL A 1 196 ? 219.762 197.018 254.488 1.00 223.05 196 VAL A C 1
ATOM 825 O O . VAL A 1 196 ? 219.378 196.963 255.674 1.00 182.91 196 VAL A O 1
ATOM 829 N N . ILE A 1 197 ? 219.744 195.983 253.644 1.00 274.67 197 ILE A N 1
ATOM 830 C CA . ILE A 1 197 ? 219.179 194.661 254.040 1.00 168.78 197 ILE A CA 1
ATOM 831 C C . ILE A 1 197 ? 220.199 193.577 253.673 1.00 201.38 197 ILE A C 1
ATOM 832 O O . ILE A 1 197 ? 220.887 193.739 252.648 1.00 136.39 197 ILE A O 1
ATOM 837 N N . CYS A 1 198 ? 220.327 192.541 254.505 1.00 278.33 198 CYS A N 1
ATOM 838 C CA . CYS A 1 198 ? 221.348 191.479 254.282 1.00 247.40 198 CYS A CA 1
ATOM 839 C C . CYS A 1 198 ? 220.798 190.109 254.695 1.00 272.84 198 CYS A C 1
ATOM 840 O O . CYS A 1 198 ? 220.089 190.044 255.719 1.00 214.34 198 CYS A O 1
ATOM 843 N N . THR A 1 199 ? 221.111 189.062 253.924 1.00 255.37 199 THR A N 1
ATOM 844 C CA . THR A 1 199 ? 220.678 187.681 254.272 1.00 238.59 199 THR A CA 1
ATOM 845 C C . THR A 1 199 ? 221.932 186.827 254.517 1.00 283.53 199 THR A C 1
ATOM 846 O O . THR A 1 199 ? 222.867 186.969 253.703 1.00 288.14 199 THR A O 1
ATOM 850 N N . PRO A 1 200 ? 222.052 185.958 255.557 1.00 261.91 200 PRO A N 1
ATOM 851 C CA . PRO A 1 200 ? 223.267 185.147 255.708 1.00 245.02 200 PRO A CA 1
ATOM 852 C C . PRO A 1 200 ? 223.243 183.870 254.855 1.00 281.57 200 PRO A C 1
ATOM 853 O O . PRO A 1 200 ? 222.222 183.206 254.828 1.00 244.88 200 PRO A O 1
ATOM 857 N N . ILE A 1 201 ? 224.360 183.556 254.190 1.00 261.66 201 ILE A N 1
ATOM 858 C CA . ILE A 1 201 ? 224.452 182.310 253.369 1.00 253.15 201 ILE A CA 1
ATOM 859 C C . ILE A 1 201 ? 225.592 181.445 253.919 1.00 288.86 201 ILE A C 1
ATOM 860 O O . ILE A 1 201 ? 226.074 181.772 255.021 1.00 250.00 201 ILE A O 1
ATOM 865 N N . GLY B 1 20 ? 217.289 169.991 239.507 1.00 193.18 20 GLY B N 1
ATOM 866 C CA . GLY B 1 20 ? 218.567 170.058 238.772 1.00 204.24 20 GLY B CA 1
ATOM 867 C C . GLY B 1 20 ? 219.668 170.675 239.617 1.00 283.74 20 GLY B C 1
ATOM 868 O O . GLY B 1 20 ? 220.242 169.953 240.457 1.00 290.92 20 GLY B O 1
ATOM 869 N N . PRO B 1 21 ? 219.894 172.002 239.530 1.00 275.39 21 PRO B N 1
ATOM 870 C CA . PRO B 1 21 ? 220.953 172.641 240.295 1.00 290.00 21 PRO B CA 1
ATOM 871 C C . PRO B 1 21 ? 220.490 172.881 241.734 1.00 290.00 21 PRO B C 1
ATOM 872 O O . PRO B 1 21 ? 219.301 172.957 241.960 1.00 306.84 21 PRO B O 1
ATOM 876 N N . THR B 1 22 ? 221.446 172.985 242.660 1.00 307.79 22 THR B N 1
ATOM 877 C CA . THR B 1 22 ? 221.073 173.242 244.076 1.00 292.99 22 THR B CA 1
ATOM 878 C C . THR B 1 22 ? 220.387 174.609 244.173 1.00 280.02 22 THR B C 1
ATOM 879 O O . THR B 1 22 ? 220.936 175.583 243.619 1.00 268.16 22 THR B O 1
ATOM 883 N N . GLU B 1 23 ? 219.233 174.672 244.845 1.00 262.18 23 GLU B N 1
ATOM 884 C CA . GLU B 1 23 ? 218.484 175.949 244.982 1.00 259.87 23 GLU B CA 1
ATOM 885 C C . GLU B 1 23 ? 218.820 176.639 246.309 1.00 250.00 23 GLU B C 1
ATOM 886 O O . GLU B 1 23 ? 219.907 176.377 246.850 1.00 319.27 23 GLU B O 1
ATOM 892 N N . GLY B 1 24 ? 217.921 177.493 246.800 1.00 239.17 24 GLY B N 1
ATOM 893 C CA . GLY B 1 24 ? 218.149 178.262 248.042 1.00 246.73 24 GLY B CA 1
ATOM 894 C C . GLY B 1 24 ? 217.059 179.309 248.179 1.00 317.99 24 GLY B C 1
ATOM 895 O O . GLY B 1 24 ? 216.703 179.870 247.140 1.00 275.35 24 GLY B O 1
ATOM 896 N N . THR B 1 25 ? 216.574 179.730 249.224 1.00 306.49 25 THR B N 1
ATOM 897 C CA . THR B 1 25 ? 215.505 180.765 249.303 1.00 283.11 25 THR B CA 1
ATOM 898 C C . THR B 1 25 ? 215.476 181.371 250.711 1.00 326.64 25 THR B C 1
ATOM 899 O O . THR B 1 25 ? 214.491 181.152 251.434 1.00 330.00 25 THR B O 1
ATOM 903 N N . TYR B 1 26 ? 216.550 182.101 251.038 1.00 320.24 26 TYR B N 1
ATOM 904 C CA . TYR B 1 26 ? 216.696 182.743 252.365 1.00 301.19 26 TYR B CA 1
ATOM 905 C C . TYR B 1 26 ? 215.752 183.936 252.483 1.00 306.82 26 TYR B C 1
ATOM 906 O O . TYR B 1 26 ? 215.710 184.763 251.561 1.00 303.64 26 TYR B O 1
ATOM 915 N N . THR B 1 27 ? 215.143 184.127 253.657 1.00 257.91 27 THR B N 1
ATOM 916 C CA . THR B 1 27 ? 214.349 185.368 253.878 1.00 284.62 27 THR B CA 1
ATOM 917 C C . THR B 1 27 ? 215.347 186.472 254.254 1.00 290.00 27 THR B C 1
ATOM 918 O O . THR B 1 27 ? 216.392 186.131 254.843 1.00 328.37 27 THR B O 1
ATOM 922 N N . LEU B 1 28 ? 215.054 187.736 253.935 1.00 290.00 28 LEU B N 1
ATOM 923 C CA . LEU B 1 28 ? 216.039 188.828 254.185 1.00 290.00 28 LEU B CA 1
ATOM 924 C C . LEU B 1 28 ? 215.824 189.404 255.591 1.00 327.79 28 LEU B C 1
ATOM 925 O O . LEU B 1 28 ? 214.796 189.066 256.211 1.00 330.00 28 LEU B O 1
ATOM 930 N N . ALA B 1 29 ? 216.746 190.253 256.064 1.00 323.15 29 ALA B N 1
ATOM 931 C CA . ALA B 1 29 ? 216.645 190.813 257.435 1.00 250.00 29 ALA B CA 1
ATOM 932 C C . ALA B 1 29 ? 217.121 192.283 257.463 1.00 250.00 29 ALA B C 1
ATOM 933 O O . ALA B 1 29 ? 218.306 192.477 257.115 1.00 330.00 29 ALA B O 1
ATOM 935 N N . PRO B 1 30 ? 216.331 193.336 257.852 1.00 231.59 30 PRO B N 1
ATOM 936 C CA . PRO B 1 30 ? 216.891 194.695 257.867 1.00 249.87 30 PRO B CA 1
ATOM 937 C C . PRO B 1 30 ? 218.127 194.860 258.760 1.00 257.63 30 PRO B C 1
ATOM 938 O O . PRO B 1 30 ? 218.138 194.312 259.835 1.00 293.96 30 PRO B O 1
ATOM 942 N N . GLN B 1 31 ? 219.122 195.623 258.305 1.00 262.49 31 GLN B N 1
ATOM 943 C CA . GLN B 1 31 ? 220.320 195.900 259.142 1.00 223.05 31 GLN B CA 1
ATOM 944 C C . GLN B 1 31 ? 220.012 197.116 260.017 1.00 269.42 31 GLN B C 1
ATOM 945 O O . GLN B 1 31 ? 219.187 197.939 259.592 1.00 330.00 31 GLN B O 1
ATOM 951 N N . ALA B 1 32 ? 220.635 197.214 261.193 1.00 240.71 32 ALA B N 1
ATOM 952 C CA . ALA B 1 32 ? 220.364 198.331 262.124 1.00 210.00 32 ALA B CA 1
ATOM 953 C C . ALA B 1 32 ? 221.231 199.534 261.762 1.00 250.00 32 ALA B C 1
ATOM 954 O O . ALA B 1 32 ? 220.671 200.632 261.604 1.00 324.81 32 ALA B O 1
ATOM 956 N N . VAL B 1 33 ? 222.473 199.547 261.726 1.00 252.85 33 VAL B N 1
ATOM 957 C CA . VAL B 1 33 ? 223.207 200.833 261.537 1.00 282.73 33 VAL B CA 1
ATOM 958 C C . VAL B 1 33 ? 223.476 201.052 260.043 1.00 291.05 33 VAL B C 1
ATOM 959 O O . VAL B 1 33 ? 224.626 200.860 259.622 1.00 309.06 33 VAL B O 1
ATOM 963 N N . VAL B 1 34 ? 222.452 201.426 259.275 1.00 312.81 34 VAL B N 1
ATOM 964 C CA . VAL B 1 34 ? 222.628 201.717 257.821 1.00 262.08 34 VAL B CA 1
ATOM 965 C C . VAL B 1 34 ? 223.421 203.021 257.683 1.00 307.40 34 VAL B C 1
ATOM 966 O O . VAL B 1 34 ? 222.824 204.032 257.275 1.00 296.91 34 VAL B O 1
ATOM 970 N N . LYS B 1 35 ? 224.721 202.981 257.988 1.00 279.43 35 LYS B N 1
ATOM 971 C CA . LYS B 1 35 ? 225.557 204.214 257.981 1.00 257.88 35 LYS B CA 1
ATOM 972 C C . LYS B 1 35 ? 225.664 204.813 256.575 1.00 271.34 35 LYS B C 1
ATOM 973 O O . LYS B 1 35 ? 225.693 204.041 255.596 1.00 296.71 35 LYS B O 1
ATOM 979 N N . PRO B 1 36 ? 225.719 206.156 256.442 1.00 221.54 36 PRO B N 1
ATOM 980 C CA . PRO B 1 36 ? 225.898 206.816 255.154 1.00 269.29 36 PRO B CA 1
ATOM 981 C C . PRO B 1 36 ? 227.270 206.465 254.574 1.00 255.55 36 PRO B C 1
ATOM 982 O O . PRO B 1 36 ? 228.193 206.240 255.331 1.00 324.47 36 PRO B O 1
ATOM 986 N N . ALA B 1 37 ? 227.371 206.428 253.248 1.00 213.90 37 ALA B N 1
ATOM 987 C CA . ALA B 1 37 ? 228.677 206.165 252.608 1.00 190.74 37 ALA B CA 1
ATOM 988 C C . ALA B 1 37 ? 229.007 207.324 251.671 1.00 247.89 37 ALA B C 1
ATOM 989 O O . ALA B 1 37 ? 228.462 208.421 251.878 1.00 254.38 37 ALA B O 1
ATOM 991 N N . GLY B 1 38 ? 229.883 207.095 250.696 1.00 256.96 38 GLY B N 1
ATOM 992 C CA . GLY B 1 38 ? 230.146 208.133 249.686 1.00 187.55 38 GLY B CA 1
ATOM 993 C C . GLY B 1 38 ? 230.958 209.296 250.207 1.00 245.46 38 GLY B C 1
ATOM 994 O O . GLY B 1 38 ? 231.657 209.128 251.217 1.00 330.00 38 GLY B O 1
ATOM 995 N N . PRO B 1 39 ? 231.163 210.400 249.589 1.00 216.90 39 PRO B N 1
ATOM 996 C CA . PRO B 1 39 ? 232.103 211.435 250.038 1.00 244.55 39 PRO B CA 1
ATOM 997 C C . PRO B 1 39 ? 231.631 212.096 251.342 1.00 250.00 39 PRO B C 1
ATOM 998 O O . PRO B 1 39 ? 230.540 211.790 251.788 1.00 275.38 39 PRO B O 1
ATOM 1002 N N . VAL B 1 40 ? 232.307 213.058 251.852 1.00 256.39 40 VAL B N 1
ATOM 1003 C CA . VAL B 1 40 ? 232.140 213.588 253.239 1.00 202.93 40 VAL B CA 1
ATOM 1004 C C . VAL B 1 40 ? 232.091 215.118 253.196 1.00 281.67 40 VAL B C 1
ATOM 1005 O O . VAL B 1 40 ? 232.894 215.716 252.461 1.00 198.39 40 VAL B O 1
ATOM 1009 N N . TYR B 1 41 ? 231.179 215.717 253.965 1.00 273.93 41 TYR B N 1
ATOM 1010 C CA . TYR B 1 41 ? 230.938 217.176 253.899 1.00 193.90 41 TYR B CA 1
ATOM 1011 C C . TYR B 1 41 ? 231.827 217.865 254.930 1.00 236.37 41 TYR B C 1
ATOM 1012 O O . TYR B 1 41 ? 231.470 217.839 256.116 1.00 250.85 41 TYR B O 1
ATOM 1021 N N . ALA B 1 42 ? 232.943 218.449 254.491 1.00 278.48 42 ALA B N 1
ATOM 1022 C CA . ALA B 1 42 ? 233.816 219.212 255.412 1.00 235.45 42 ALA B CA 1
ATOM 1023 C C . ALA B 1 42 ? 234.311 220.476 254.687 1.00 207.92 42 ALA B C 1
ATOM 1024 O O . ALA B 1 42 ? 235.483 220.428 254.277 1.00 236.50 42 ALA B O 1
ATOM 1026 N N . PRO B 1 43 ? 233.541 221.590 254.482 1.00 209.13 43 PRO B N 1
ATOM 1027 C CA . PRO B 1 43 ? 234.088 222.713 253.712 1.00 216.01 43 PRO B CA 1
ATOM 1028 C C . PRO B 1 43 ? 235.525 223.153 254.016 1.00 205.55 43 PRO B C 1
ATOM 1029 O O . PRO B 1 43 ? 235.751 223.672 255.084 1.00 247.92 43 PRO B O 1
ATOM 1033 N N . ALA B 1 44 ? 236.453 222.946 253.082 1.00 175.36 44 ALA B N 1
ATOM 1034 C CA . ALA B 1 44 ? 237.845 223.426 253.249 1.00 243.91 44 ALA B CA 1
ATOM 1035 C C . ALA B 1 44 ? 238.153 224.270 252.015 1.00 241.65 44 ALA B C 1
ATOM 1036 O O . ALA B 1 44 ? 237.309 224.242 251.110 1.00 295.63 44 ALA B O 1
ATOM 1038 N N . GLY B 1 45 ? 239.294 224.960 251.961 1.00 133.49 45 GLY B N 1
ATOM 1039 C CA . GLY B 1 45 ? 239.631 225.694 250.727 1.00 120.31 45 GLY B CA 1
ATOM 1040 C C . GLY B 1 45 ? 240.834 226.611 250.846 1.00 219.18 45 GLY B C 1
ATOM 1041 O O . GLY B 1 45 ? 241.256 226.882 251.980 1.00 161.68 45 GLY B O 1
ATOM 1042 N N . THR B 1 46 ? 241.369 227.062 249.706 1.00 157.50 46 THR B N 1
ATOM 1043 C CA . THR B 1 46 ? 242.508 228.010 249.688 1.00 200.67 46 THR B CA 1
ATOM 1044 C C . THR B 1 46 ? 242.247 229.023 248.576 1.00 214.95 46 THR B C 1
ATOM 1045 O O . THR B 1 46 ? 242.019 228.577 247.441 1.00 210.02 46 THR B O 1
ATOM 1049 N N . ALA B 1 47 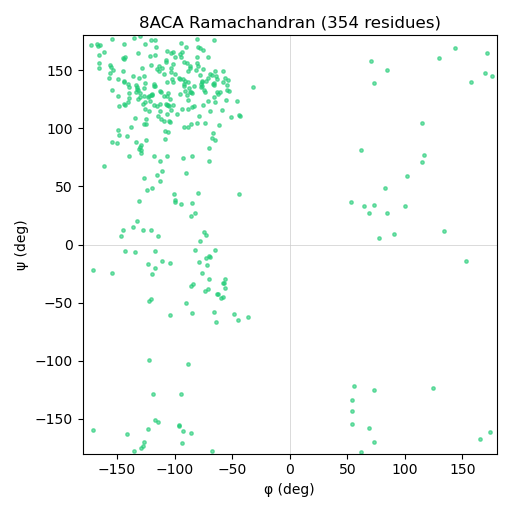? 242.284 230.325 248.882 1.00 136.13 47 ALA B N 1
ATOM 1050 C CA . ALA B 1 47 ? 241.969 231.364 247.871 1.00 158.34 47 ALA B CA 1
ATOM 1051 C C . ALA B 1 47 ? 243.256 231.884 247.221 1.00 330.00 47 ALA B C 1
ATOM 1052 O O . ALA B 1 47 ? 244.340 231.647 247.789 1.00 276.00 47 ALA B O 1
ATOM 1054 N N . LYS B 1 48 ? 243.136 232.565 246.076 1.00 246.97 48 LYS B N 1
ATOM 1055 C CA . LYS B 1 48 ? 244.321 233.123 245.368 1.00 206.21 48 LYS B CA 1
ATOM 1056 C C . LYS B 1 48 ? 243.961 234.496 244.794 1.00 237.21 48 LYS B C 1
ATOM 1057 O O . LYS B 1 48 ? 243.443 234.537 243.664 1.00 213.43 48 LYS B O 1
ATOM 1063 N N . ILE B 1 49 ? 244.238 235.575 245.534 1.00 175.40 49 ILE B N 1
ATOM 1064 C CA . ILE B 1 49 ? 243.843 236.943 245.078 1.00 223.57 49 ILE B CA 1
ATOM 1065 C C . ILE B 1 49 ? 244.977 237.559 244.239 1.00 250.00 49 ILE B C 1
ATOM 1066 O O . ILE B 1 49 ? 245.530 238.608 244.630 1.00 300.97 49 ILE B O 1
ATOM 1071 N N . SER B 1 50 ? 245.322 236.919 243.116 1.00 191.85 50 SER B N 1
ATOM 1072 C CA . SER B 1 50 ? 246.354 237.472 242.201 1.00 239.96 50 SER B CA 1
ATOM 1073 C C . SER B 1 50 ? 245.886 238.829 241.657 1.00 205.30 50 SER B C 1
ATOM 1074 O O . SER B 1 50 ? 244.768 238.887 241.120 1.00 180.72 50 SER B O 1
ATOM 1077 N N . GLU B 1 51 ? 246.722 239.868 241.735 1.00 217.60 51 GLU B N 1
ATOM 1078 C CA . GLU B 1 51 ? 246.319 241.201 241.205 1.00 210.00 51 GLU B CA 1
ATOM 1079 C C . GLU B 1 51 ? 247.370 241.695 240.203 1.00 250.00 51 GLU B C 1
ATOM 1080 O O . GLU B 1 51 ? 248.569 241.508 240.479 1.00 292.18 51 GLU B O 1
ATOM 1086 N N . THR B 1 52 ? 246.938 242.301 239.089 1.00 285.48 52 THR B N 1
ATOM 1087 C CA . THR B 1 52 ? 247.907 242.697 238.031 1.00 242.55 52 THR B CA 1
ATOM 1088 C C . THR B 1 52 ? 247.877 244.215 237.833 1.00 290.00 52 THR B C 1
ATOM 1089 O O . THR B 1 52 ? 248.003 244.940 238.840 1.00 330.00 52 THR B O 1
ATOM 1093 N N . LEU B 1 53 ? 247.719 244.668 236.585 1.00 262.09 53 LEU B N 1
ATOM 1094 C CA . LEU B 1 53 ? 247.719 246.125 236.282 1.00 250.00 53 LEU B CA 1
ATOM 1095 C C . LEU B 1 53 ? 246.521 246.791 236.967 1.00 250.73 53 LEU B C 1
ATOM 1096 O O . LEU B 1 53 ? 246.747 247.613 237.878 1.00 255.56 53 LEU B O 1
ATOM 1101 N N . GLY B 1 54 ? 245.301 246.452 236.538 1.00 217.60 54 GLY B N 1
ATOM 1102 C CA . GLY B 1 54 ? 244.090 247.038 237.142 1.00 235.36 54 GLY B CA 1
ATOM 1103 C C . GLY B 1 54 ? 242.952 246.041 237.194 1.00 290.00 54 GLY B C 1
ATOM 1104 O O . GLY B 1 54 ? 241.838 246.470 237.517 1.00 243.07 54 GLY B O 1
ATOM 1105 N N . VAL B 1 55 ? 243.127 244.812 236.986 1.00 220.81 55 VAL B N 1
ATOM 1106 C CA . VAL B 1 55 ? 242.058 243.778 237.088 1.00 256.22 55 VAL B CA 1
ATOM 1107 C C . VAL B 1 55 ? 242.503 242.758 238.138 1.00 203.92 55 VAL B C 1
ATOM 1108 O O . VAL B 1 55 ? 243.704 242.737 238.458 1.00 248.11 55 VAL B O 1
ATOM 1112 N N . THR B 1 56 ? 241.572 241.951 238.660 1.00 205.33 56 THR B N 1
ATOM 1113 C CA . THR B 1 56 ? 241.917 240.996 239.748 1.00 118.22 56 THR B CA 1
ATOM 1114 C C . THR B 1 56 ? 241.323 239.614 239.462 1.00 256.17 56 THR B C 1
ATOM 1115 O O . THR B 1 56 ? 240.090 239.478 239.575 1.00 232.16 56 THR B O 1
ATOM 1119 N N . ARG B 1 57 ? 242.162 238.630 239.119 1.00 186.37 57 ARG B N 1
ATOM 1120 C CA . ARG B 1 57 ? 241.661 237.247 238.935 1.00 223.19 57 ARG B CA 1
ATOM 1121 C C . ARG B 1 57 ? 241.767 236.515 240.273 1.00 267.11 57 ARG B C 1
ATOM 1122 O O . ARG B 1 57 ? 242.828 236.596 240.904 1.00 208.96 57 ARG B O 1
ATOM 1130 N N . THR B 1 58 ? 240.712 235.842 240.691 1.00 105.95 58 THR B N 1
ATOM 1131 C CA . THR B 1 58 ? 240.729 235.178 242.019 1.00 98.83 58 THR B CA 1
ATOM 1132 C C . THR B 1 58 ? 240.337 233.706 241.894 1.00 157.59 58 THR B C 1
ATOM 1133 O O . THR B 1 58 ? 239.205 233.438 241.480 1.00 271.38 58 THR B O 1
ATOM 1137 N N . THR B 1 59 ? 241.225 232.805 242.305 1.00 240.52 59 THR B N 1
ATOM 1138 C CA . THR B 1 59 ? 240.959 231.354 242.162 1.00 216.53 59 THR B CA 1
ATOM 1139 C C . THR B 1 59 ? 240.681 230.743 243.533 1.00 254.40 59 THR B C 1
ATOM 1140 O O . THR B 1 59 ? 241.650 230.340 244.198 1.00 294.63 59 THR B O 1
ATOM 1144 N N . ILE B 1 60 ? 239.416 230.701 243.946 1.00 297.53 60 ILE B N 1
ATOM 1145 C CA . ILE B 1 60 ? 239.065 230.004 245.218 1.00 189.45 60 ILE B CA 1
ATOM 1146 C C . ILE B 1 60 ? 238.861 228.522 244.914 1.00 260.11 60 ILE B C 1
ATOM 1147 O O . ILE B 1 60 ? 237.823 228.181 244.334 1.00 311.02 60 ILE B O 1
ATOM 1152 N N . THR B 1 61 ? 239.837 227.683 245.270 1.00 99.60 61 THR B N 1
ATOM 1153 C CA . THR B 1 61 ? 239.697 226.217 245.064 1.00 128.59 61 THR B CA 1
ATOM 1154 C C . THR B 1 61 ? 239.153 225.591 246.352 1.00 99.79 61 THR B C 1
ATOM 1155 O O . THR B 1 61 ? 239.846 225.672 247.386 1.00 318.98 61 THR B O 1
ATOM 1159 N N . LEU B 1 62 ? 237.953 225.010 246.289 1.00 88.40 62 LEU B N 1
ATOM 1160 C CA . LEU B 1 62 ? 237.332 224.423 247.505 1.00 81.34 62 LEU B CA 1
ATOM 1161 C C . LEU B 1 62 ? 237.289 222.899 247.378 1.00 86.05 62 LEU B C 1
ATOM 1162 O O . LEU B 1 62 ? 237.231 222.404 246.236 1.00 101.72 62 LEU B O 1
ATOM 1167 N N . THR B 1 63 ? 237.313 222.194 248.510 1.00 73.27 63 THR B N 1
ATOM 1168 C CA . THR B 1 63 ? 237.344 220.710 248.516 1.00 82.48 63 THR B CA 1
ATOM 1169 C C . THR B 1 63 ? 236.515 220.195 249.694 1.00 206.20 63 THR B C 1
ATOM 1170 O O . THR B 1 63 ? 236.293 220.972 250.632 1.00 237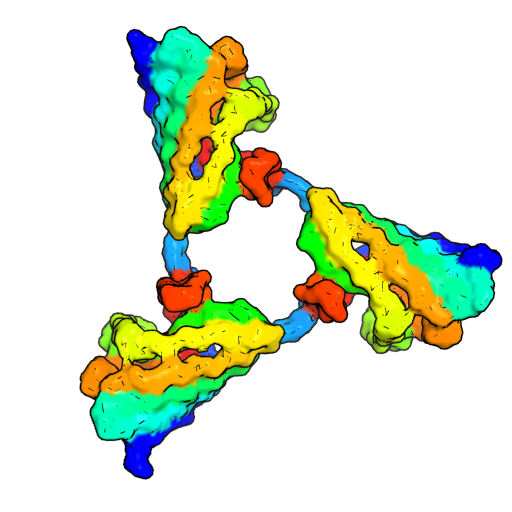.97 63 THR B O 1
ATOM 1174 N N . GLY B 1 64 ? 236.083 218.932 249.636 1.00 221.87 64 GLY B N 1
ATOM 1175 C CA . GLY B 1 64 ? 235.229 218.372 250.700 1.00 148.08 64 GLY B CA 1
ATOM 1176 C C . GLY B 1 64 ? 233.893 219.090 250.752 1.00 292.66 64 GLY B C 1
ATOM 1177 O O . GLY B 1 64 ? 233.341 219.233 251.862 1.00 195.08 64 GLY B O 1
ATOM 1178 N N . MET B 1 65 ? 233.385 219.529 249.597 1.00 225.59 65 MET B N 1
ATOM 1179 C CA . MET B 1 65 ? 232.110 220.295 249.547 1.00 125.89 65 MET B CA 1
ATOM 1180 C C . MET B 1 65 ? 230.961 219.337 249.222 1.00 175.37 65 MET B C 1
ATOM 1181 O O . MET B 1 65 ? 231.109 218.139 249.512 1.00 100.40 65 MET B O 1
ATOM 1186 N N . ALA B 1 66 ? 229.861 219.843 248.653 1.00 210.00 66 ALA B N 1
ATOM 1187 C CA . ALA B 1 66 ? 228.694 218.955 248.405 1.00 133.38 66 ALA B CA 1
ATOM 1188 C C . ALA B 1 66 ? 228.782 218.347 247.002 1.00 173.88 66 ALA B C 1
ATOM 1189 O O . ALA B 1 66 ? 228.975 219.119 246.051 1.00 110.22 66 ALA B O 1
ATOM 1191 N N . PRO B 1 67 ? 228.517 217.041 246.771 1.00 68.41 67 PRO B N 1
ATOM 1192 C CA . PRO B 1 67 ? 228.900 216.400 245.501 1.00 88.60 67 PRO B CA 1
ATOM 1193 C C . PRO B 1 67 ? 228.585 217.222 244.235 1.00 271.06 67 PRO B C 1
ATOM 1194 O O . PRO B 1 67 ? 229.540 217.578 243.582 1.00 191.11 67 PRO B O 1
ATOM 1198 N N . TYR B 1 68 ? 227.318 217.496 243.894 1.00 330.00 68 TYR B N 1
ATOM 1199 C CA . TYR B 1 68 ? 227.044 218.204 242.615 1.00 286.02 68 TYR B CA 1
ATOM 1200 C C . TYR B 1 68 ? 226.335 219.536 242.836 1.00 324.97 68 TYR B C 1
ATOM 1201 O O . TYR B 1 68 ? 225.360 219.787 242.116 1.00 309.91 68 TYR B O 1
ATOM 1210 N N . ALA B 1 69 ? 226.822 220.383 243.742 1.00 104.03 69 ALA B N 1
ATOM 1211 C CA . ALA B 1 69 ? 226.079 221.626 244.056 1.00 165.48 69 ALA B CA 1
ATOM 1212 C C . ALA B 1 69 ? 226.691 222.843 243.363 1.00 144.62 69 ALA B C 1
ATOM 1213 O O . ALA B 1 69 ? 227.818 222.748 242.896 1.00 103.68 69 ALA B O 1
ATOM 1215 N N . ILE B 1 70 ? 225.951 223.947 243.322 1.00 90.07 70 ILE B N 1
ATOM 1216 C CA . ILE B 1 70 ? 226.463 225.212 242.731 1.00 115.78 70 ILE B CA 1
ATOM 1217 C C . ILE B 1 70 ? 227.072 226.034 243.867 1.00 259.53 70 ILE B C 1
ATOM 1218 O O . ILE B 1 70 ? 226.510 225.994 244.971 1.00 239.87 70 ILE B O 1
ATOM 1223 N N . TYR B 1 71 ? 228.173 226.737 243.606 1.00 79.71 71 TYR B N 1
ATOM 1224 C CA . TYR B 1 71 ? 228.858 227.476 244.694 1.00 134.88 71 TYR B CA 1
ATOM 1225 C C . TYR B 1 71 ? 229.125 228.912 244.235 1.00 196.94 71 TYR B C 1
ATOM 1226 O O . TYR B 1 71 ? 230.247 229.197 243.797 1.00 147.75 71 TYR B O 1
ATOM 1235 N N . VAL B 1 72 ? 228.114 229.780 244.349 1.00 92.23 72 VAL B N 1
ATOM 1236 C CA . VAL B 1 72 ? 228.277 231.213 243.961 1.00 125.69 72 VAL B CA 1
ATOM 1237 C C . VAL B 1 72 ? 229.092 231.928 245.046 1.00 206.41 72 VAL B C 1
ATOM 1238 O O . VAL B 1 72 ? 228.654 231.921 246.213 1.00 130.14 72 VAL B O 1
ATOM 1242 N N . ALA B 1 73 ? 230.243 232.489 244.661 1.00 91.80 73 ALA B N 1
ATOM 1243 C CA . ALA B 1 73 ? 231.114 233.201 245.623 1.00 63.44 73 ALA B CA 1
ATOM 1244 C C . ALA B 1 73 ? 231.406 234.609 245.094 1.00 112.38 73 ALA B C 1
ATOM 1245 O O . ALA B 1 73 ? 231.694 234.740 243.888 1.00 76.08 73 ALA B O 1
ATOM 1247 N N . HIS B 1 74 ? 231.307 235.615 245.968 1.00 164.94 74 HIS B N 1
ATOM 1248 C CA . HIS B 1 74 ? 231.609 237.013 245.563 1.00 189.93 74 HIS B CA 1
ATOM 1249 C C . HIS B 1 74 ? 232.345 237.727 246.701 1.00 307.31 74 HIS B C 1
ATOM 1250 O O . HIS B 1 74 ? 232.850 237.028 247.598 1.00 232.64 74 HIS B O 1
ATOM 1257 N N . TYR B 1 75 ? 232.389 239.059 246.667 1.00 257.13 75 TYR B N 1
ATOM 1258 C CA . TYR B 1 75 ? 233.136 239.850 247.680 1.00 170.00 75 TYR B CA 1
ATOM 1259 C C . TYR B 1 75 ? 232.138 240.680 248.491 1.00 153.14 75 TYR B C 1
ATOM 1260 O O . TYR B 1 75 ? 231.552 241.624 247.928 1.00 177.25 75 TYR B O 1
ATOM 1269 N N . HIS B 1 76 ? 231.957 240.339 249.770 1.00 163.58 76 HIS B N 1
ATOM 1270 C CA . HIS B 1 76 ? 231.010 241.089 250.621 1.00 290.00 76 HIS B CA 1
ATOM 1271 C C . HIS B 1 76 ? 231.754 242.241 251.287 1.00 264.61 76 HIS B C 1
ATOM 1272 O O . HIS B 1 76 ? 232.823 241.989 251.865 1.00 175.33 76 HIS B O 1
ATOM 1279 N N . LYS B 1 77 ? 231.213 243.454 251.181 1.00 144.91 77 LYS B N 1
ATOM 1280 C CA . LYS B 1 77 ? 231.880 244.665 251.733 1.00 98.27 77 LYS B CA 1
ATOM 1281 C C . LYS B 1 77 ? 231.735 244.697 253.253 1.00 147.01 77 LYS B C 1
ATOM 1282 O O . LYS B 1 77 ? 230.933 243.917 253.783 1.00 118.37 77 LYS B O 1
ATOM 1288 N N . MET B 1 78 ? 232.493 245.571 253.923 1.00 165.33 78 MET B N 1
ATOM 1289 C CA . MET B 1 78 ? 232.395 245.703 255.401 1.00 267.58 78 MET B CA 1
ATOM 1290 C C . MET B 1 78 ? 230.997 246.217 255.763 1.00 262.03 78 MET B C 1
ATOM 1291 O O . MET B 1 78 ? 230.625 247.301 255.271 1.00 239.41 78 MET B O 1
ATOM 1296 N N . GLY B 1 79 ? 230.259 245.466 256.586 1.00 222.26 79 GLY B N 1
ATOM 1297 C CA . GLY B 1 79 ? 228.905 245.885 256.999 1.00 246.18 79 GLY B CA 1
ATOM 1298 C C . GLY B 1 79 ? 228.353 244.998 258.100 1.00 250.00 79 GLY B C 1
ATOM 1299 O O . GLY B 1 79 ? 228.987 244.963 259.173 1.00 199.93 79 GLY B O 1
ATOM 1300 N N . SER B 1 142 ? 229.390 239.506 260.090 1.00 269.03 142 SER B N 1
ATOM 1301 C CA . SER B 1 142 ? 229.415 240.921 259.638 1.00 277.77 142 SER B CA 1
ATOM 1302 C C . SER B 1 142 ? 228.605 241.065 258.345 1.00 278.27 142 SER B C 1
ATOM 1303 O O . SER B 1 142 ? 229.072 241.760 257.427 1.00 201.57 142 SER B O 1
ATOM 1306 N N . ASP B 1 143 ? 227.432 240.425 258.279 1.00 267.89 143 ASP B N 1
ATOM 1307 C CA . ASP B 1 143 ? 226.591 240.461 257.050 1.00 257.49 143 ASP B CA 1
ATOM 1308 C C . ASP B 1 143 ? 226.550 241.884 256.483 1.00 262.55 143 ASP B C 1
ATOM 1309 O O . ASP B 1 143 ? 225.935 242.758 257.127 1.00 165.78 143 ASP B O 1
ATOM 1314 N N . GLY B 1 144 ? 227.176 242.099 255.323 1.00 176.31 144 GLY B N 1
ATOM 1315 C CA . GLY B 1 144 ? 227.178 243.429 254.685 1.00 155.04 144 GLY B CA 1
ATOM 1316 C C . GLY B 1 144 ? 226.713 243.347 253.242 1.00 208.00 144 GLY B C 1
ATOM 1317 O O . GLY B 1 144 ? 226.292 242.251 252.820 1.00 247.02 144 GLY B O 1
ATOM 1318 N N . PRO B 1 145 ? 226.774 244.446 252.459 1.00 138.61 145 PRO B N 1
ATOM 1319 C CA . PRO B 1 145 ? 226.403 244.408 251.041 1.00 238.51 145 PRO B CA 1
ATOM 1320 C C . PRO B 1 145 ? 227.442 243.633 250.218 1.00 250.00 145 PRO B C 1
ATOM 1321 O O . PRO B 1 145 ? 228.560 243.505 250.671 1.00 256.95 145 PRO B O 1
ATOM 1325 N N . ALA B 1 146 ? 227.075 243.190 249.012 1.00 199.86 146 ALA B N 1
ATOM 1326 C CA . ALA B 1 146 ? 228.008 242.387 248.187 1.00 218.82 146 ALA B CA 1
ATOM 1327 C C . ALA B 1 146 ? 228.266 243.066 246.838 1.00 228.95 146 ALA B C 1
ATOM 1328 O O . ALA B 1 146 ? 227.277 243.378 246.147 1.00 261.12 146 ALA B O 1
ATOM 1330 N N . ILE B 1 147 ? 229.544 243.329 246.521 1.00 220.52 147 ILE B N 1
ATOM 1331 C CA . ILE B 1 147 ? 229.888 243.831 245.157 1.00 265.75 147 ILE B CA 1
ATOM 1332 C C . ILE B 1 147 ? 229.545 242.642 244.269 1.00 241.61 147 ILE B C 1
ATOM 1333 O O . ILE B 1 147 ? 230.394 241.738 244.143 1.00 183.97 147 ILE B O 1
ATOM 1338 N N . MET B 1 148 ? 228.346 242.638 243.696 1.00 264.17 148 MET B N 1
ATOM 1339 C CA . MET B 1 148 ? 227.875 241.438 242.967 1.00 228.08 148 MET B CA 1
ATOM 1340 C C . MET B 1 148 ? 228.686 241.301 241.680 1.00 290.35 148 MET B C 1
ATOM 1341 O O . MET B 1 148 ? 228.578 240.256 241.025 1.00 237.84 148 MET B O 1
ATOM 1346 N N . GLU B 1 149 ? 229.475 242.324 241.352 1.00 304.86 149 GLU B N 1
ATOM 1347 C CA . GLU B 1 149 ? 230.184 242.342 240.050 1.00 247.20 149 GLU B CA 1
ATOM 1348 C C . GLU B 1 149 ? 231.458 241.501 240.191 1.00 263.85 149 GLU B C 1
ATOM 1349 O O . GLU B 1 149 ? 232.424 241.760 239.457 1.00 273.96 149 GLU B O 1
ATOM 1355 N N . SER B 1 150 ? 231.439 240.528 241.106 1.00 139.81 150 SER B N 1
ATOM 1356 C CA . SER B 1 150 ? 232.565 239.580 241.267 1.00 130.43 150 SER B CA 1
ATOM 1357 C C . SER B 1 150 ? 231.949 238.195 241.428 1.00 223.27 150 SER B C 1
ATOM 1358 O O . SER B 1 150 ? 232.630 237.307 241.956 1.00 116.89 150 SER B O 1
ATOM 1361 N N . ARG B 1 151 ? 230.665 238.065 241.096 1.00 190.38 151 ARG B N 1
ATOM 1362 C CA . ARG B 1 151 ? 230.031 236.730 241.166 1.00 237.06 151 ARG B CA 1
ATOM 1363 C C . ARG B 1 151 ? 230.891 235.789 240.329 1.00 215.87 151 ARG B C 1
ATOM 1364 O O . ARG B 1 151 ? 231.275 236.169 239.211 1.00 180.98 151 ARG B O 1
ATOM 1372 N N . MET B 1 152 ? 231.193 234.624 240.886 1.00 169.20 152 MET B N 1
ATOM 1373 C CA . MET B 1 152 ? 231.730 233.453 240.137 1.00 196.35 152 MET B CA 1
ATOM 1374 C C . MET B 1 152 ? 230.797 232.253 240.332 1.00 211.00 152 MET B C 1
ATOM 1375 O O . MET B 1 152 ? 230.677 231.787 241.474 1.00 165.12 152 MET B O 1
ATOM 1380 N N . ILE B 1 153 ? 230.166 231.767 239.380 1.00 242.86 153 ILE B N 1
ATOM 1381 C CA . ILE B 1 153 ? 229.261 230.612 239.549 1.00 228.46 153 ILE B CA 1
ATOM 1382 C C . ILE B 1 153 ? 229.895 229.454 238.793 1.00 268.31 153 ILE B C 1
ATOM 1383 O O . ILE B 1 153 ? 230.368 229.680 237.668 1.00 236.40 153 ILE B O 1
ATOM 1388 N N . ALA B 1 154 ? 229.987 228.340 239.348 1.00 258.09 154 ALA B N 1
ATOM 1389 C CA . ALA B 1 154 ? 230.483 227.056 238.796 1.00 109.03 154 ALA B CA 1
ATOM 1390 C C . ALA B 1 154 ? 229.970 225.914 239.684 1.00 219.44 154 ALA B C 1
ATOM 1391 O O . ALA B 1 154 ? 229.575 226.208 240.819 1.00 252.34 154 ALA B O 1
ATOM 1393 N N . GLN B 1 155 ? 230.042 224.659 239.227 1.00 99.80 155 GLN B N 1
ATOM 1394 C CA . GLN B 1 155 ? 229.442 223.506 239.956 1.00 171.27 155 GLN B CA 1
ATOM 1395 C C . GLN B 1 155 ? 230.545 222.668 240.603 1.00 172.52 155 GLN B C 1
ATOM 1396 O O . GLN B 1 155 ? 231.716 222.860 240.250 1.00 92.81 155 GLN B O 1
ATOM 1402 N N . ALA B 1 156 ? 230.167 221.770 241.513 1.00 147.54 156 ALA B N 1
ATOM 1403 C CA . ALA B 1 156 ? 231.125 221.187 242.478 1.00 104.60 156 ALA B CA 1
ATOM 1404 C C . ALA B 1 156 ? 231.612 219.803 242.071 1.00 244.71 156 ALA B C 1
ATOM 1405 O O . ALA B 1 1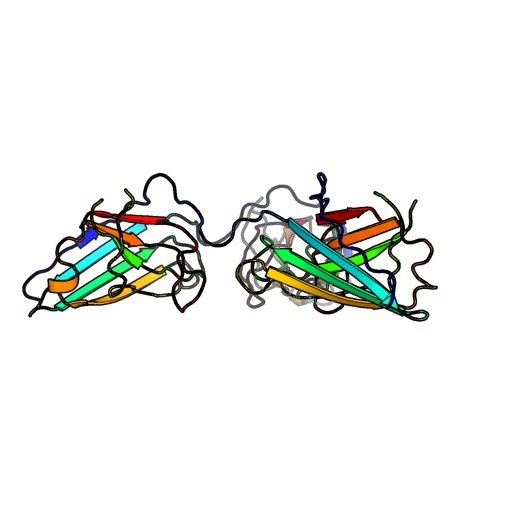56 ? 231.848 219.004 242.980 1.00 121.00 156 ALA B O 1
ATOM 1407 N N . SER B 1 157 ? 231.811 219.554 240.782 1.00 223.63 157 SER B N 1
ATOM 1408 C CA . SER B 1 157 ? 232.392 218.257 240.342 1.00 137.53 157 SER B CA 1
ATOM 1409 C C . SER B 1 157 ? 231.576 217.103 240.906 1.00 162.30 157 SER B C 1
ATOM 1410 O O . SER B 1 157 ? 230.355 217.179 240.809 1.00 218.91 157 SER B O 1
ATOM 1413 N N . ALA B 1 158 ? 232.227 216.085 241.463 1.00 98.99 158 ALA B N 1
ATOM 1414 C CA . ALA B 1 158 ? 231.466 214.903 241.915 1.00 141.95 158 ALA B CA 1
ATOM 1415 C C . ALA B 1 158 ? 231.925 214.464 243.301 1.00 260.25 158 ALA B C 1
ATOM 1416 O O . ALA B 1 158 ? 231.306 213.538 243.849 1.00 219.46 158 ALA B O 1
ATOM 1418 N N . ASP B 1 159 ? 232.975 215.089 243.829 1.00 236.14 159 ASP B N 1
ATOM 1419 C CA . ASP B 1 159 ? 233.451 214.764 245.197 1.00 189.78 159 ASP B CA 1
ATOM 1420 C C . ASP B 1 159 ? 233.541 216.062 245.991 1.00 229.60 159 ASP B C 1
ATOM 1421 O O . ASP B 1 159 ? 234.134 216.049 247.081 1.00 223.05 159 ASP B O 1
ATOM 1426 N N . GLY B 1 160 ? 232.959 217.132 245.458 1.00 166.09 160 GLY B N 1
ATOM 1427 C CA . GLY B 1 160 ? 233.048 218.442 246.122 1.00 138.18 160 GLY B CA 1
ATOM 1428 C C . GLY B 1 160 ? 234.350 219.123 245.775 1.00 133.32 160 GLY B C 1
ATOM 1429 O O . GLY B 1 160 ? 235.052 219.523 246.702 1.00 78.20 160 GLY B O 1
ATOM 1430 N N . LYS B 1 161 ? 234.682 219.164 244.491 1.00 176.61 161 LYS B N 1
ATOM 1431 C CA . LYS B 1 161 ? 235.911 219.855 244.051 1.00 132.58 161 LYS B CA 1
ATOM 1432 C C . LYS B 1 161 ? 235.463 221.069 243.241 1.00 218.65 161 LYS B C 1
ATOM 1433 O O . LYS B 1 161 ? 235.590 221.038 242.006 1.00 114.34 161 LYS B O 1
ATOM 1439 N N . VAL B 1 162 ? 234.924 222.079 243.929 1.00 43.72 162 VAL B N 1
ATOM 1440 C CA . VAL B 1 162 ? 234.470 223.313 243.224 1.00 67.86 162 VAL B CA 1
ATOM 1441 C C . VAL B 1 162 ? 235.660 224.264 243.061 1.00 86.02 162 VAL B C 1
ATOM 1442 O O . VAL B 1 162 ? 236.398 224.473 244.042 1.00 218.18 162 VAL B O 1
ATOM 1446 N N . THR B 1 163 ? 235.860 224.776 241.850 1.00 104.49 163 THR B N 1
ATOM 1447 C CA . THR B 1 163 ? 237.002 225.674 241.527 1.00 118.17 163 THR B CA 1
ATOM 1448 C C . THR B 1 163 ? 236.434 226.962 240.931 1.00 91.41 163 THR B C 1
ATOM 1449 O O . THR B 1 163 ? 236.044 226.925 239.754 1.00 236.36 163 THR B O 1
ATOM 1453 N N . LEU B 1 164 ? 236.420 228.057 241.782 1.00 80.78 164 LEU B N 1
ATOM 1454 C CA . LEU B 1 164 ? 235.784 229.317 241.311 1.00 164.19 164 LEU B CA 1
ATOM 1455 C C . LEU B 1 164 ? 236.859 230.248 240.749 1.00 149.59 164 LEU B C 1
ATOM 1456 O O . LEU B 1 164 ? 237.969 230.254 241.302 1.00 287.25 164 LEU B O 1
ATOM 1461 N N . THR B 1 165 ? 236.545 230.988 239.686 1.00 328.65 165 THR B N 1
ATOM 1462 C CA . THR B 1 165 ? 237.507 231.977 239.134 1.00 257.83 165 THR B CA 1
ATOM 1463 C C . THR B 1 165 ? 236.727 233.192 238.621 1.00 219.83 165 THR B C 1
ATOM 1464 O O . THR B 1 165 ? 235.511 233.054 238.397 1.00 312.93 165 THR B O 1
ATOM 1468 N N . GLY B 1 166 ? 237.393 234.338 238.464 1.00 162.52 166 GLY B N 1
ATOM 1469 C CA . GLY B 1 166 ? 236.685 235.556 238.025 1.00 143.21 166 GLY B CA 1
ATOM 1470 C C . GLY B 1 166 ? 237.569 236.787 238.010 1.00 273.16 166 GLY B C 1
ATOM 1471 O O . GLY B 1 166 ? 238.408 236.908 238.905 1.00 264.18 166 GLY B O 1
ATOM 1472 N N . ILE B 1 167 ? 237.308 237.678 237.008 1.00 204.09 167 ILE B N 1
ATOM 1473 C CA . ILE B 1 167 ? 238.097 238.937 236.887 1.00 286.87 167 ILE B CA 1
ATOM 1474 C C . ILE B 1 167 ? 237.213 240.109 237.325 1.00 286.04 167 ILE B C 1
ATOM 1475 O O . ILE B 1 167 ? 236.011 240.069 237.024 1.00 289.67 167 ILE B O 1
ATOM 1480 N N . VAL B 1 168 ? 237.796 241.066 238.049 1.00 281.10 168 VAL B N 1
ATOM 1481 C CA . VAL B 1 168 ? 237.026 242.261 238.496 1.00 238.66 168 VAL B CA 1
ATOM 1482 C C . VAL B 1 168 ? 237.980 243.471 238.590 1.00 260.88 168 VAL B C 1
ATOM 1483 O O . VAL B 1 168 ? 239.036 243.319 239.238 1.00 279.71 168 VAL B O 1
ATOM 1487 N N . PRO B 1 169 ? 237.692 244.652 237.974 1.00 190.00 169 PRO B N 1
ATOM 1488 C CA . PRO B 1 169 ? 238.561 245.813 238.103 1.00 242.76 169 PRO B CA 1
ATOM 1489 C C . PRO B 1 169 ? 238.755 246.107 239.593 1.00 250.68 169 PRO B C 1
ATOM 1490 O O . PRO B 1 169 ? 237.788 246.066 240.324 1.00 261.93 169 PRO B O 1
ATOM 1494 N N . THR B 1 170 ? 239.997 246.408 239.981 1.00 290.00 170 THR B N 1
ATOM 1495 C CA . THR B 1 170 ? 240.347 246.676 241.400 1.00 324.37 170 THR B CA 1
ATOM 1496 C C . THR B 1 170 ? 239.493 247.833 241.931 1.00 250.00 170 THR B C 1
ATOM 1497 O O . THR B 1 170 ? 239.197 247.835 243.141 1.00 186.52 170 THR B O 1
ATOM 1501 N N . ALA B 1 171 ? 239.162 248.798 241.066 1.00 288.45 171 ALA B N 1
ATOM 1502 C CA . ALA B 1 171 ? 238.383 249.985 241.493 1.00 263.42 171 ALA B CA 1
ATOM 1503 C C . ALA B 1 171 ? 237.054 249.532 242.102 1.00 317.01 171 ALA B C 1
ATOM 1504 O O . ALA B 1 171 ? 236.680 250.062 243.163 1.00 329.60 171 ALA B O 1
ATOM 1506 N N . LEU B 1 172 ? 236.364 248.595 241.452 1.00 276.69 172 LEU B N 1
ATOM 1507 C CA . LEU B 1 172 ? 235.080 248.084 241.997 1.00 229.40 172 LEU B CA 1
ATOM 1508 C C . LEU B 1 172 ? 235.344 247.392 243.337 1.00 265.25 172 LEU B C 1
ATOM 1509 O O . LEU B 1 172 ? 234.575 247.653 244.275 1.00 204.31 172 LEU B O 1
ATOM 1514 N N . ILE B 1 173 ? 236.416 246.601 243.435 1.00 192.63 173 ILE B N 1
ATOM 1515 C CA . ILE B 1 173 ? 236.710 245.790 244.662 1.00 271.13 173 ILE B CA 1
ATOM 1516 C C . ILE B 1 173 ? 236.804 246.657 245.926 1.00 197.02 173 ILE B C 1
ATOM 1517 O O . ILE B 1 173 ? 236.348 246.176 246.973 1.00 166.77 173 ILE B O 1
ATOM 1522 N N . ARG B 1 174 ? 237.365 247.868 245.846 1.00 178.54 174 ARG B N 1
ATOM 1523 C CA . ARG B 1 174 ? 237.610 248.729 247.046 1.00 249.68 174 ARG B CA 1
ATOM 1524 C C . ARG B 1 174 ? 236.573 248.566 248.172 1.00 244.42 174 ARG B C 1
ATOM 1525 O O . ARG B 1 174 ? 235.359 248.536 247.855 1.00 199.92 174 ARG B O 1
ATOM 1533 N N . ASP B 1 175 ? 237.032 248.473 249.432 1.00 216.11 175 ASP B N 1
ATOM 1534 C CA . ASP B 1 175 ? 236.154 248.387 250.633 1.00 226.59 175 ASP B CA 1
ATOM 1535 C C . ASP B 1 175 ? 235.591 246.973 250.788 1.00 185.46 175 ASP B C 1
ATOM 1536 O O . ASP B 1 175 ? 234.759 246.775 251.691 1.00 159.26 175 ASP B O 1
ATOM 1541 N N . ALA B 1 176 ? 236.018 246.024 249.957 1.00 125.28 176 ALA B N 1
ATOM 1542 C CA . ALA B 1 176 ? 235.601 244.627 250.175 1.00 176.13 176 ALA B CA 1
ATOM 1543 C C . ALA B 1 176 ? 236.430 244.094 251.337 1.00 268.99 176 ALA B C 1
ATOM 1544 O O . ALA B 1 176 ? 237.625 244.414 251.386 1.00 141.46 176 ALA B O 1
ATOM 1546 N N . ALA B 1 177 ? 235.824 243.318 252.240 1.00 162.96 177 ALA B N 1
ATOM 1547 C CA . ALA B 1 177 ? 236.568 242.898 253.448 1.00 209.83 177 ALA B CA 1
ATOM 1548 C C . ALA B 1 177 ? 236.684 241.375 253.528 1.00 211.37 177 ALA B C 1
ATOM 1549 O O . ALA B 1 177 ? 237.635 240.891 254.167 1.00 250.75 177 ALA B O 1
ATOM 1551 N N . TYR B 1 178 ? 235.760 240.648 252.906 1.00 190.03 178 TYR B N 1
ATOM 1552 C CA . TYR B 1 178 ? 235.764 239.168 253.034 1.00 218.83 178 TYR B CA 1
ATOM 1553 C C . TYR B 1 178 ? 235.091 238.541 251.810 1.00 212.36 178 TYR B C 1
ATOM 1554 O O . TYR B 1 178 ? 234.007 239.011 251.406 1.00 219.27 178 TYR B O 1
ATOM 1563 N N . ILE B 1 179 ? 235.738 237.515 251.243 1.00 267.13 179 ILE B N 1
ATOM 1564 C CA . ILE B 1 179 ? 235.187 236.792 250.058 1.00 116.02 179 ILE B CA 1
ATOM 1565 C C . ILE B 1 179 ? 234.287 235.668 250.579 1.00 278.54 179 ILE B C 1
ATOM 1566 O O . ILE B 1 179 ? 234.832 234.628 250.997 1.00 159.81 179 ILE B O 1
ATOM 1571 N N . ASN B 1 180 ? 232.967 235.872 250.558 1.00 307.93 180 ASN B N 1
ATOM 1572 C CA . ASN B 1 180 ? 232.028 234.860 251.104 1.00 78.65 180 ASN B CA 1
ATOM 1573 C C . ASN B 1 180 ? 231.688 233.856 249.997 1.00 153.89 180 ASN B C 1
ATOM 1574 O O . ASN B 1 180 ? 231.419 234.295 248.869 1.00 130.28 180 ASN B O 1
ATOM 1579 N N . VAL B 1 181 ? 231.711 232.563 250.312 1.00 143.13 181 VAL B N 1
ATOM 1580 C CA . VAL B 1 181 ? 231.248 231.495 249.380 1.00 242.34 181 VAL B CA 1
ATOM 1581 C C . VAL B 1 181 ? 229.876 231.022 249.842 1.00 161.73 181 VAL B C 1
ATOM 1582 O O . VAL B 1 181 ? 229.758 230.641 250.997 1.00 110.84 181 VAL B O 1
ATOM 1586 N N . HIS B 1 182 ? 228.890 231.057 248.964 1.00 234.02 182 HIS B N 1
ATOM 1587 C CA . HIS B 1 182 ? 227.516 230.618 249.315 1.00 229.46 182 HIS B CA 1
ATOM 1588 C C . HIS B 1 182 ? 227.147 229.413 248.459 1.00 264.08 182 HIS B C 1
ATOM 1589 O O . HIS B 1 182 ? 227.961 229.030 247.611 1.00 210.41 182 HIS B O 1
ATOM 1596 N N . HIS B 1 183 ? 225.980 228.819 248.694 1.00 160.63 183 HIS B N 1
ATOM 1597 C CA . HIS B 1 183 ? 225.533 227.742 247.781 1.00 122.75 183 HIS B CA 1
ATOM 1598 C C . HIS B 1 183 ? 224.674 228.469 246.752 1.00 129.72 183 HIS B C 1
ATOM 1599 O O . HIS B 1 183 ? 224.262 229.599 247.043 1.00 135.61 183 HIS B O 1
ATOM 1606 N N . GLY B 1 184 ? 224.350 227.848 245.623 1.00 227.17 184 GLY B N 1
ATOM 1607 C CA . GLY B 1 184 ? 223.455 228.534 244.674 1.00 192.04 184 GLY B CA 1
ATOM 1608 C C . GLY B 1 184 ? 222.140 227.808 244.488 1.00 251.66 184 GLY B C 1
ATOM 1609 O O . GLY B 1 184 ? 222.025 226.666 244.965 1.00 198.04 184 GLY B O 1
ATOM 1610 N N . ARG B 1 185 ? 221.168 228.436 243.822 1.00 259.01 185 ARG B N 1
ATOM 1611 C CA . ARG B 1 185 ? 219.892 227.736 243.513 1.00 275.80 185 ARG B CA 1
ATOM 1612 C C . ARG B 1 185 ? 219.923 227.351 242.032 1.00 327.97 185 ARG B C 1
ATOM 1613 O O . ARG B 1 185 ? 219.117 226.482 241.639 1.00 241.78 185 ARG B O 1
ATOM 1621 N N . ASP B 1 186 ? 220.834 227.955 241.261 1.00 290.00 186 ASP B N 1
ATOM 1622 C CA . ASP B 1 186 ? 220.938 227.708 239.794 1.00 250.00 186 ASP B CA 1
ATOM 1623 C C . ASP B 1 186 ? 222.189 228.418 239.263 1.00 250.00 186 ASP B C 1
ATOM 1624 O O . ASP B 1 186 ? 222.700 229.291 239.980 1.00 243.85 186 ASP B O 1
ATOM 1629 N N . PHE B 1 187 ? 222.577 228.211 238.045 1.00 219.75 187 PHE B N 1
ATOM 1630 C CA . PHE B 1 187 ? 223.821 228.775 237.470 1.00 250.98 187 PHE B CA 1
ATOM 1631 C C . PHE B 1 187 ? 223.554 230.239 237.132 1.00 226.84 187 PHE B C 1
ATOM 1632 O O . PHE B 1 187 ? 224.437 230.890 236.557 1.00 257.41 187 PHE B O 1
ATOM 1640 N N . SER B 1 188 ? 222.355 230.727 237.454 1.00 226.52 188 SER B N 1
ATOM 1641 C CA . SER B 1 188 ? 222.011 232.141 237.156 1.00 250.00 188 SER B CA 1
ATOM 1642 C C . SER B 1 188 ? 222.153 232.962 238.433 1.00 250.00 188 SER B C 1
ATOM 1643 O O . SER B 1 188 ? 221.224 233.714 238.768 1.00 239.84 188 SER B O 1
ATOM 1646 N N . GLY B 1 189 ? 223.230 232.731 239.190 1.00 290.00 189 GLY B N 1
ATOM 1647 C CA . GLY B 1 189 ? 223.410 233.424 240.482 1.00 204.89 189 GLY B CA 1
ATOM 1648 C C . GLY B 1 189 ? 222.478 232.881 241.550 1.00 237.23 189 GLY B C 1
ATOM 1649 O O . GLY B 1 189 ? 222.532 231.655 241.779 1.00 157.15 189 GLY B O 1
ATOM 1650 N N . ALA B 1 190 ? 221.681 233.751 242.189 1.00 263.93 190 ALA B N 1
ATOM 1651 C CA . ALA B 1 190 ? 220.726 233.354 243.258 1.00 321.14 190 ALA B CA 1
ATOM 1652 C C . ALA B 1 190 ? 221.458 232.948 244.546 1.00 312.57 190 ALA B C 1
ATOM 1653 O O . ALA B 1 190 ? 222.649 232.586 244.476 1.00 208.07 190 ALA B O 1
ATOM 1655 N N . LEU B 1 191 ? 220.761 233.018 245.685 1.00 233.48 191 LEU B N 1
ATOM 1656 C CA . LEU B 1 191 ? 221.399 232.704 246.993 1.00 153.40 191 LEU B CA 1
ATOM 1657 C C . LEU B 1 191 ? 220.582 231.633 247.722 1.00 173.31 191 LEU B C 1
ATOM 1658 O O . LEU B 1 191 ? 219.380 231.868 247.952 1.00 263.37 191 LEU B O 1
ATOM 1663 N N . ALA B 1 192 ? 221.211 230.506 248.068 1.00 201.02 192 ALA B N 1
ATOM 1664 C CA . ALA B 1 192 ? 220.526 229.445 248.843 1.00 210.00 192 ALA B CA 1
ATOM 1665 C C . ALA B 1 192 ? 221.008 229.484 250.297 1.00 220.39 192 ALA B C 1
ATOM 1666 O O . ALA B 1 192 ? 220.166 229.707 251.190 1.00 232.91 192 ALA B O 1
ATOM 1668 N N . ASP B 1 193 ? 222.309 229.278 250.520 1.00 206.68 193 ASP B N 1
ATOM 1669 C CA . ASP B 1 193 ? 222.885 229.286 251.889 1.00 249.31 193 ASP B CA 1
ATOM 1670 C C . ASP B 1 193 ? 223.581 230.636 252.025 1.00 267.59 193 ASP B C 1
ATOM 1671 O O . ASP B 1 193 ? 224.009 231.159 250.994 1.00 250.00 193 ASP B O 1
ATOM 1676 N N . SER B 1 194 ? 223.692 231.186 253.229 1.00 250.00 194 SER B N 1
ATOM 1677 C CA . SER B 1 194 ? 224.296 232.537 253.335 1.00 216.45 194 SER B CA 1
ATOM 1678 C C . SER B 1 194 ? 225.656 232.467 254.028 1.00 246.07 194 SER B C 1
ATOM 1679 O O . SER B 1 194 ? 225.783 233.034 255.122 1.00 231.60 194 SER B O 1
ATOM 1682 N N . GLY B 1 195 ? 226.623 231.778 253.422 1.00 242.18 195 GLY B N 1
ATOM 1683 C CA . GLY B 1 195 ? 227.985 231.759 253.982 1.00 79.83 195 GLY B CA 1
ATOM 1684 C C . GLY B 1 195 ? 228.439 230.384 254.420 1.00 134.49 195 GLY B C 1
ATOM 1685 O O . GLY B 1 195 ? 228.476 230.150 255.625 1.00 142.03 195 GLY B O 1
ATOM 1686 N N . VAL B 1 196 ? 228.824 229.526 253.478 1.00 155.74 196 VAL B N 1
ATOM 1687 C CA . VAL B 1 196 ? 229.298 228.155 253.813 1.00 161.63 196 VAL B CA 1
ATOM 1688 C C . VAL B 1 196 ? 230.784 228.216 254.172 1.00 223.05 196 VAL B C 1
ATOM 1689 O O . VAL B 1 196 ? 231.191 227.492 255.094 1.00 182.91 196 VAL B O 1
ATOM 1693 N N . ILE B 1 197 ? 231.545 229.105 253.540 1.00 274.67 197 ILE B N 1
ATOM 1694 C CA . ILE B 1 197 ? 233.001 229.228 253.824 1.00 168.78 197 ILE B CA 1
ATOM 1695 C C . ILE B 1 197 ? 233.394 230.664 253.496 1.00 201.38 197 ILE B C 1
ATOM 1696 O O . ILE B 1 197 ? 232.760 231.249 252.618 1.00 136.39 197 ILE B O 1
ATOM 1701 N N . CYS B 1 198 ? 234.395 231.207 254.192 1.00 278.33 198 CYS B N 1
ATOM 1702 C CA . CYS B 1 198 ? 234.753 232.632 253.968 1.00 247.40 198 CYS B CA 1
ATOM 1703 C C . CYS B 1 198 ? 236.120 232.950 254.579 1.00 272.84 198 CYS B C 1
ATOM 1704 O O . CYS B 1 198 ? 236.535 232.232 255.510 1.00 214.34 198 CYS B O 1
ATOM 1707 N N . THR B 1 199 ? 236.785 233.985 254.063 1.00 255.37 199 THR B N 1
ATOM 1708 C CA . THR B 1 199 ? 238.106 234.426 254.598 1.00 238.59 199 THR B CA 1
ATOM 1709 C C . THR B 1 199 ? 238.252 235.943 254.524 1.00 283.53 199 THR B C 1
ATOM 1710 O O . THR B 1 199 ? 237.607 236.552 253.657 1.00 288.14 199 THR B O 1
ATOM 1714 N N . PRO B 1 200 ? 238.996 236.591 255.442 1.00 261.91 200 PRO B N 1
ATOM 1715 C CA . PRO B 1 200 ? 239.268 238.025 255.328 1.00 245.02 200 PRO B CA 1
ATOM 1716 C C . PRO B 1 200 ? 240.230 238.346 254.182 1.00 281.57 200 PRO B C 1
ATOM 1717 O O . PRO B 1 200 ? 241.355 237.896 254.252 1.00 244.88 200 PRO B O 1
ATOM 1721 N N . ILE B 1 201 ? 239.773 239.223 253.270 1.00 261.66 201 ILE B N 1
ATOM 1722 C CA . ILE B 1 201 ? 240.551 239.649 252.066 1.00 253.15 201 ILE B CA 1
ATOM 1723 C C . ILE B 1 201 ? 240.614 238.484 251.075 1.00 288.86 201 ILE B C 1
ATOM 1724 O O . ILE B 1 201 ? 239.660 237.683 251.080 1.00 250.00 201 ILE B O 1
ATOM 1729 N N . GLY C 1 20 ? 254.475 243.307 238.289 1.00 193.18 20 GLY C N 1
ATOM 1730 C CA . GLY C 1 20 ? 254.141 243.272 239.727 1.00 204.24 20 GLY C CA 1
ATOM 1731 C C . GLY C 1 20 ? 252.794 242.620 239.987 1.00 283.74 20 GLY C C 1
ATOM 1732 O O . GLY C 1 20 ? 251.817 243.355 240.206 1.00 290.92 20 GLY C O 1
ATOM 1733 N N . PRO C 1 21 ? 252.703 241.269 239.977 1.00 275.39 21 PRO C N 1
ATOM 1734 C CA . PRO C 1 21 ? 251.451 240.559 240.181 1.00 290.00 21 PRO C CA 1
ATOM 1735 C C . PRO C 1 21 ? 251.168 240.385 241.678 1.00 290.00 21 PRO C C 1
ATOM 1736 O O . PRO C 1 21 ? 251.329 239.295 242.178 1.00 306.84 21 PRO C O 1
ATOM 1740 N N . THR C 1 22 ? 250.728 241.452 242.342 1.00 307.79 22 THR C N 1
ATOM 1741 C CA . THR C 1 22 ? 250.442 241.379 243.799 1.00 292.99 22 THR C CA 1
ATOM 1742 C C . THR C 1 22 ? 249.532 240.184 244.085 1.00 280.02 22 THR C C 1
ATOM 1743 O O . THR C 1 22 ? 248.350 240.248 243.707 1.00 268.16 22 THR C O 1
ATOM 1747 N N . GLU C 1 23 ? 250.053 239.133 244.728 1.00 262.18 23 GLU C N 1
ATOM 1748 C CA . GLU C 1 23 ? 249.241 237.903 244.947 1.00 259.87 23 GLU C CA 1
ATOM 1749 C C . GLU C 1 23 ? 249.159 237.568 246.439 1.00 250.00 23 GLU C C 1
ATOM 1750 O O . GLU C 1 23 ? 250.224 237.477 247.080 1.00 319.27 23 GLU C O 1
ATOM 1756 N N . GLY C 1 24 ? 247.942 237.388 246.965 1.00 239.17 24 GLY C N 1
ATOM 1757 C CA . GLY C 1 24 ? 247.775 236.981 248.375 1.00 246.73 24 GLY C CA 1
ATOM 1758 C C . GLY C 1 24 ? 247.019 235.666 248.477 1.00 317.99 24 GLY C C 1
ATOM 1759 O O . GLY C 1 24 ? 245.936 235.564 247.870 1.00 275.35 24 GLY C O 1
ATOM 1760 N N . THR C 1 25 ? 247.564 234.696 249.218 1.00 306.49 25 THR C N 1
ATOM 1761 C CA . THR C 1 25 ? 246.915 233.364 249.361 1.00 283.11 25 THR C CA 1
ATOM 1762 C C . THR C 1 25 ? 246.329 233.241 250.771 1.00 326.64 25 THR C C 1
ATOM 1763 O O . THR C 1 25 ? 247.111 233.345 251.736 1.00 330.00 25 THR C O 1
ATOM 1767 N N . TYR C 1 26 ? 245.013 233.026 250.885 1.00 320.24 26 TYR C N 1
ATOM 1768 C CA . TYR C 1 26 ? 244.363 232.987 252.217 1.00 301.19 26 TYR C CA 1
ATOM 1769 C C . TYR C 1 26 ? 243.559 231.695 252.375 1.00 306.82 26 TYR C C 1
ATOM 1770 O O . TYR C 1 26 ? 242.730 231.413 251.503 1.00 303.64 26 TYR C O 1
ATOM 1779 N N . THR C 1 27 ? 243.782 230.948 253.459 1.00 257.91 27 THR C N 1
ATOM 1780 C CA . THR C 1 27 ? 242.954 229.745 253.728 1.00 284.62 27 THR C CA 1
ATOM 1781 C C . THR C 1 27 ? 241.603 230.216 254.263 1.00 290.00 27 THR C C 1
ATOM 1782 O O . THR C 1 27 ? 241.597 231.182 255.040 1.00 328.37 27 THR C O 1
ATOM 1786 N N . LEU C 1 28 ? 240.508 229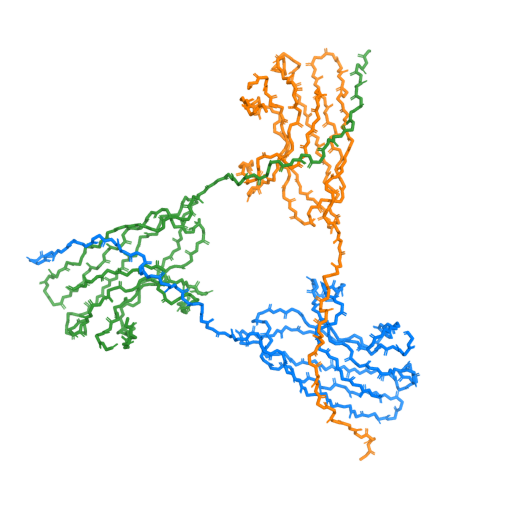.569 253.864 1.00 290.00 28 LEU C N 1
ATOM 1787 C CA . LEU C 1 28 ? 239.167 230.071 254.264 1.00 290.00 28 LEU C CA 1
ATOM 1788 C C . LEU C 1 28 ? 238.646 229.260 255.456 1.00 327.79 28 LEU C C 1
ATOM 1789 O O . LEU C 1 28 ? 238.974 228.065 255.534 1.00 330.00 28 LEU C O 1
ATOM 1794 N N . ALA C 1 29 ? 237.881 229.893 256.349 1.00 323.15 29 ALA C N 1
ATOM 1795 C CA . ALA C 1 29 ? 237.363 229.216 257.560 1.00 250.00 29 ALA C CA 1
ATOM 1796 C C . ALA C 1 29 ? 236.023 228.559 257.238 1.00 250.00 29 ALA C C 1
ATOM 1797 O O . ALA C 1 29 ? 235.293 229.117 256.404 1.00 330.00 29 ALA C O 1
ATOM 1799 N N . PRO C 1 30 ? 235.647 227.428 257.876 1.00 231.59 30 PRO C N 1
ATOM 1800 C CA . PRO C 1 30 ? 234.411 226.719 257.531 1.00 249.87 30 PRO C CA 1
ATOM 1801 C C . PRO C 1 30 ? 233.104 227.372 257.999 1.00 257.63 30 PRO C C 1
ATOM 1802 O O . PRO C 1 30 ? 232.091 226.713 257.894 1.00 293.96 30 PRO C O 1
ATOM 1806 N N . GLN C 1 31 ? 233.134 228.616 258.484 1.00 262.49 31 GLN C N 1
ATOM 1807 C CA . GLN C 1 31 ? 231.880 229.327 258.862 1.00 223.05 31 GLN C CA 1
ATOM 1808 C C . GLN C 1 31 ? 231.145 228.599 259.992 1.00 269.42 31 GLN C C 1
ATOM 1809 O O . GLN C 1 31 ? 231.664 227.574 260.468 1.00 330.00 31 GLN C O 1
ATOM 1815 N N . ALA C 1 32 ? 229.984 229.118 260.405 1.00 240.71 32 ALA C N 1
ATOM 1816 C CA . ALA C 1 32 ? 229.188 228.514 261.499 1.00 210.00 32 ALA C CA 1
ATOM 1817 C C . ALA C 1 32 ? 227.719 228.900 261.319 1.00 250.00 32 ALA C C 1
ATOM 1818 O O . ALA C 1 32 ? 226.848 228.173 261.836 1.00 324.81 32 ALA C O 1
ATOM 1820 N N . VAL C 1 33 ? 227.453 230.019 260.638 1.00 252.85 33 VAL C N 1
ATOM 1821 C CA . VAL C 1 33 ? 226.050 230.499 260.450 1.00 282.73 33 VAL C CA 1
ATOM 1822 C C . VAL C 1 33 ? 225.617 230.192 259.013 1.00 291.05 33 VAL C C 1
ATOM 1823 O O . VAL C 1 33 ? 226.082 230.901 258.098 1.00 309.06 33 VAL C O 1
ATOM 1827 N N . VAL C 1 34 ? 224.767 229.176 258.823 1.00 312.81 34 VAL C N 1
ATOM 1828 C CA . VAL C 1 34 ? 224.370 228.773 257.443 1.00 262.08 34 VAL C CA 1
ATOM 1829 C C . VAL C 1 34 ? 222.847 228.816 257.317 1.00 307.40 34 VAL C C 1
ATOM 1830 O O . VAL C 1 34 ? 222.274 227.862 256.772 1.00 296.91 34 VAL C O 1
ATOM 1834 N N . LYS C 1 35 ? 222.228 229.898 257.781 1.00 279.43 35 LYS C N 1
ATOM 1835 C CA . LYS C 1 35 ? 220.757 230.043 257.677 1.00 257.88 35 LYS C CA 1
ATOM 1836 C C . LYS C 1 35 ? 220.371 230.182 256.205 1.00 271.34 35 LYS C C 1
ATOM 1837 O O . LYS C 1 35 ? 221.144 230.793 255.449 1.00 296.71 35 LYS C O 1
ATOM 1843 N N . PRO C 1 36 ? 219.207 229.659 255.768 1.00 221.54 36 PRO C N 1
ATOM 1844 C CA . PRO C 1 36 ? 218.821 229.685 254.353 1.00 269.29 36 PRO C CA 1
ATOM 1845 C C . PRO C 1 36 ? 218.560 231.077 253.765 1.00 255.55 36 PRO C C 1
ATOM 1846 O O . PRO C 1 36 ? 218.592 232.044 254.499 1.00 324.47 36 PRO C O 1
ATOM 1850 N N . ALA C 1 37 ? 218.284 231.136 252.461 1.00 213.90 37 ALA C N 1
ATOM 1851 C CA . ALA C 1 37 ? 217.966 232.425 251.808 1.00 190.74 37 ALA C CA 1
ATOM 1852 C C . ALA C 1 37 ? 216.989 232.168 250.660 1.00 247.89 37 ALA C C 1
ATOM 1853 O O . ALA C 1 37 ? 217.458 231.854 249.552 1.00 254.38 37 ALA C O 1
ATOM 1855 N N . GLY C 1 38 ? 215.686 232.295 250.918 1.00 256.96 38 GLY C N 1
ATOM 1856 C CA . GLY C 1 38 ? 214.684 232.108 249.854 1.00 187.55 38 GLY C CA 1
ATOM 1857 C C . GLY C 1 38 ? 213.294 231.950 250.429 1.00 245.46 38 GLY C C 1
ATOM 1858 O O . GLY C 1 38 ? 213.124 232.218 251.629 1.00 330.00 38 GLY C O 1
ATOM 1859 N N . PRO C 1 39 ? 212.294 231.524 249.632 1.00 216.90 39 PRO C N 1
ATOM 1860 C CA . PRO C 1 39 ? 210.910 231.404 250.103 1.00 244.55 39 PRO C CA 1
ATOM 1861 C C . PRO C 1 39 ? 210.717 230.732 251.467 1.00 250.00 39 PRO C C 1
ATOM 1862 O O . PRO C 1 39 ? 211.148 229.612 251.628 1.00 275.38 39 PRO C O 1
ATOM 1866 N N . VAL C 1 40 ? 210.065 231.425 252.400 1.00 256.39 40 VAL C N 1
ATOM 1867 C CA . VAL C 1 40 ? 209.765 230.828 253.732 1.00 202.93 40 VAL C CA 1
ATOM 1868 C C . VAL C 1 40 ? 208.460 230.038 253.605 1.00 281.67 40 VAL C C 1
ATOM 1869 O O . VAL C 1 40 ? 207.444 230.661 253.261 1.00 198.39 40 VAL C O 1
ATOM 1873 N N . TYR C 1 41 ? 208.514 228.723 253.837 1.00 273.93 41 TYR C N 1
ATOM 1874 C CA . TYR C 1 41 ? 207.306 227.863 253.736 1.00 193.90 41 TYR C CA 1
ATOM 1875 C C . TYR C 1 41 ? 206.307 228.277 254.821 1.00 236.37 41 TYR C C 1
ATOM 1876 O O . TYR C 1 41 ? 206.369 227.724 255.937 1.00 250.85 41 TYR C O 1
ATOM 1885 N N . ALA C 1 42 ? 205.423 229.227 254.502 1.00 278.48 42 ALA C N 1
ATOM 1886 C CA . ALA C 1 42 ? 204.406 229.690 255.473 1.00 235.45 42 ALA C CA 1
ATOM 1887 C C . ALA C 1 42 ? 203.048 229.638 254.784 1.00 207.92 42 ALA C C 1
ATOM 1888 O O . ALA C 1 42 ? 202.578 230.701 254.352 1.00 236.50 42 ALA C O 1
ATOM 1890 N N . PRO C 1 43 ? 202.407 228.459 254.654 1.00 209.13 43 PRO C N 1
ATOM 1891 C CA . PRO C 1 43 ? 201.175 228.335 253.884 1.00 216.01 43 PRO C CA 1
ATOM 1892 C C . PRO C 1 43 ? 200.076 229.326 254.267 1.00 205.55 43 PRO C C 1
ATOM 1893 O O . PRO C 1 43 ? 199.820 229.474 255.447 1.00 247.92 43 PRO C O 1
ATOM 1897 N N . ALA C 1 44 ? 199.480 229.987 253.266 1.00 175.36 44 ALA C N 1
ATOM 1898 C CA . ALA C 1 44 ? 198.396 230.973 253.499 1.00 243.91 44 ALA C CA 1
ATOM 1899 C C . ALA C 1 44 ? 197.707 231.259 252.159 1.00 241.65 44 ALA C C 1
ATOM 1900 O O . ALA C 1 44 ? 198.407 231.248 251.129 1.00 295.63 44 ALA C O 1
ATOM 1902 N N . GLY C 1 45 ? 196.418 231.624 252.181 1.00 133.49 45 GLY C N 1
ATOM 1903 C CA . GLY C 1 45 ? 195.719 232.013 250.936 1.00 120.31 45 GLY C CA 1
ATOM 1904 C C . GLY C 1 45 ? 194.231 232.239 251.147 1.00 219.18 45 GLY C C 1
ATOM 1905 O O . GLY C 1 45 ? 193.856 232.413 252.318 1.00 161.68 45 GLY C O 1
ATOM 1906 N N . THR C 1 46 ? 193.446 232.218 250.046 1.00 157.50 46 THR C N 1
ATOM 1907 C CA . THR C 1 46 ? 191.971 232.438 250.052 1.00 200.67 46 THR C CA 1
ATOM 1908 C C . THR C 1 46 ? 191.279 231.542 249.011 1.00 214.95 46 THR C C 1
ATOM 1909 O O . THR C 1 46 ? 192.007 230.910 248.232 1.00 210.02 46 THR C O 1
ATOM 1913 N N . ALA C 1 47 ? 189.934 231.492 248.983 1.00 136.13 47 ALA C N 1
ATOM 1914 C CA . ALA C 1 47 ? 189.207 230.712 247.953 1.00 158.34 47 ALA C CA 1
ATOM 1915 C C . ALA C 1 47 ? 188.022 231.525 247.419 1.00 330.00 47 ALA C C 1
ATOM 1916 O O . ALA C 1 47 ? 187.413 232.266 248.216 1.00 276.00 47 ALA C O 1
ATOM 1918 N N . LYS C 1 48 ? 187.712 231.390 246.125 1.00 246.97 48 LYS C N 1
ATOM 1919 C CA . LYS C 1 48 ? 186.573 232.116 245.504 1.00 206.21 48 LYS C CA 1
ATOM 1920 C C . LYS C 1 48 ? 185.717 231.118 244.726 1.00 237.21 48 LYS C C 1
ATOM 1921 O O . LYS C 1 48 ? 185.866 231.044 243.500 1.00 213.43 48 LYS C O 1
ATOM 1927 N N . ILE C 1 49 ? 184.806 230.422 245.405 1.00 175.40 49 ILE C N 1
ATOM 1928 C CA . ILE C 1 49 ? 183.882 229.461 244.724 1.00 223.57 49 ILE C CA 1
ATOM 1929 C C . ILE C 1 49 ? 182.679 230.208 244.149 1.00 250.00 49 ILE C C 1
ATOM 1930 O O . ILE C 1 49 ? 181.933 230.801 244.927 1.00 300.97 49 ILE C O 1
ATOM 1935 N N . SER C 1 50 ? 182.496 230.154 242.832 1.00 191.85 50 SER C N 1
ATOM 1936 C CA . SER C 1 50 ? 181.490 231.040 242.187 1.00 239.96 50 SER C CA 1
ATOM 1937 C C . SER C 1 50 ? 180.520 230.198 241.367 1.00 205.30 50 SER C C 1
ATOM 1938 O O . SER C 1 50 ? 180.973 229.516 240.431 1.00 180.72 50 SER C O 1
ATOM 1941 N N . GLU C 1 51 ? 179.236 230.196 241.742 1.00 217.60 51 GLU C N 1
ATOM 1942 C CA . GLU C 1 51 ? 178.221 229.364 241.036 1.00 210.00 51 GLU C CA 1
ATOM 1943 C C . GLU C 1 51 ? 177.520 230.226 239.982 1.00 250.00 51 GLU C C 1
ATOM 1944 O O . GLU C 1 51 ? 177.353 231.436 240.235 1.00 292.18 51 GLU C O 1
ATOM 1950 N N . THR C 1 52 ? 177.220 229.609 238.839 1.00 285.48 52 THR C N 1
ATOM 1951 C CA . THR C 1 52 ? 176.543 230.346 237.751 1.00 242.55 52 THR C CA 1
ATOM 1952 C C . THR C 1 52 ? 175.233 229.643 237.395 1.00 290.00 52 THR C C 1
ATOM 1953 O O . THR C 1 52 ? 174.242 229.832 238.127 1.00 330.00 52 THR C O 1
ATOM 1957 N N . LEU C 1 53 ? 175.241 228.854 236.338 1.00 262.09 53 LEU C N 1
ATOM 1958 C CA . LEU C 1 53 ? 174.060 228.113 235.824 1.00 250.00 53 LEU C CA 1
ATOM 1959 C C . LEU C 1 53 ? 174.319 226.611 235.962 1.00 250.73 53 LEU C C 1
ATOM 1960 O O . LEU C 1 53 ? 174.307 225.914 234.928 1.00 255.56 53 LEU C O 1
ATOM 1965 N N . GLY C 1 54 ? 174.547 226.139 237.192 1.00 217.60 54 GLY C N 1
ATOM 1966 C CA . GLY C 1 54 ? 174.765 224.695 237.412 1.00 235.36 54 GLY C CA 1
ATOM 1967 C C . GLY C 1 54 ? 176.224 224.289 237.322 1.00 290.00 54 GLY C C 1
ATOM 1968 O O . GLY C 1 54 ? 176.484 223.078 237.326 1.00 243.07 54 GLY C O 1
ATOM 1969 N N . VAL C 1 55 ? 177.144 225.255 237.257 1.00 220.81 55 VAL C N 1
ATOM 1970 C CA . VAL C 1 55 ? 178.598 224.917 237.244 1.00 256.22 55 VAL C CA 1
ATOM 1971 C C . VAL C 1 55 ? 179.308 225.727 238.323 1.00 203.92 55 VAL C C 1
ATOM 1972 O O . VAL C 1 55 ? 178.817 226.822 238.657 1.00 248.11 55 VAL C O 1
ATOM 1976 N N . THR C 1 56 ? 180.411 225.208 238.873 1.00 205.33 56 THR C N 1
ATOM 1977 C CA . THR C 1 56 ? 181.152 225.934 239.943 1.00 118.22 56 THR C CA 1
ATOM 1978 C C . THR C 1 56 ? 182.604 226.174 239.516 1.00 256.17 56 THR C C 1
ATOM 1979 O O . THR C 1 56 ? 183.268 225.197 239.118 1.00 232.16 56 THR C O 1
ATOM 1983 N N . ARG C 1 57 ? 183.068 227.425 239.602 1.00 186.37 57 ARG C N 1
ATOM 1984 C CA . ARG C 1 57 ? 184.477 227.752 239.257 1.00 223.19 57 ARG C CA 1
ATOM 1985 C C . ARG C 1 57 ? 185.212 228.170 240.534 1.00 267.11 57 ARG C C 1
ATOM 1986 O O . ARG C 1 57 ? 184.881 229.241 241.079 1.00 208.96 57 ARG C O 1
ATOM 1994 N N . THR C 1 58 ? 186.196 227.388 240.962 1.00 105.95 58 THR C N 1
ATOM 1995 C CA . THR C 1 58 ? 186.937 227.601 242.234 1.00 98.83 58 THR C CA 1
ATOM 1996 C C . THR C 1 58 ? 188.352 228.128 241.969 1.00 157.59 58 THR C C 1
ATOM 1997 O O . THR C 1 58 ? 189.077 227.481 241.208 1.00 271.38 58 THR C O 1
ATOM 2001 N N . THR C 1 59 ? 188.741 229.232 242.612 1.00 240.52 59 THR C N 1
ATOM 2002 C CA . THR C 1 59 ? 190.104 229.787 242.392 1.00 216.53 59 THR C CA 1
ATOM 2003 C C . THR C 1 59 ? 190.819 229.912 243.742 1.00 254.40 59 THR C C 1
ATOM 2004 O O . THR C 1 59 ? 190.442 230.807 244.525 1.00 294.63 59 THR C O 1
ATOM 2008 N N . ILE C 1 60 ? 191.805 229.045 243.998 1.00 297.53 60 ILE C N 1
ATOM 2009 C CA . ILE C 1 60 ? 192.549 229.091 245.289 1.00 189.45 60 ILE C CA 1
ATOM 2010 C C . ILE C 1 60 ? 193.936 229.679 245.032 1.00 260.11 60 ILE C C 1
ATOM 2011 O O . ILE C 1 60 ? 194.829 228.924 244.597 1.00 311.02 60 ILE C O 1
ATOM 2016 N N . THR C 1 61 ? 194.094 230.985 245.277 1.00 99.60 61 THR C N 1
ATOM 2017 C CA . THR C 1 61 ? 195.418 231.646 245.121 1.00 128.59 61 THR C CA 1
ATOM 2018 C C . THR C 1 61 ? 196.175 231.517 246.446 1.00 99.79 61 THR C C 1
ATOM 2019 O O . THR C 1 61 ? 195.684 232.057 247.458 1.00 318.98 61 THR C O 1
ATOM 2023 N N . LEU C 1 62 ? 197.308 230.806 246.438 1.00 88.40 62 LEU C N 1
ATOM 2024 C CA . LEU C 1 62 ? 198.087 230.572 247.684 1.00 81.34 62 LEU C CA 1
ATOM 2025 C C . LEU C 1 62 ? 199.435 231.290 247.588 1.00 86.05 62 LEU C C 1
ATOM 2026 O O . LEU C 1 62 ? 199.952 231.411 246.462 1.00 101.72 62 LEU C O 1
ATOM 2031 N N . THR C 1 63 ? 199.977 231.740 248.724 1.00 73.27 63 THR C N 1
ATOM 2032 C CA . THR C 1 63 ? 201.316 232.381 248.741 1.00 82.48 63 THR C CA 1
ATOM 2033 C C . THR C 1 63 ? 202.137 231.750 249.865 1.00 206.20 63 THR C C 1
ATOM 2034 O O . THR C 1 63 ? 201.524 231.086 250.717 1.00 237.97 63 THR C O 1
ATOM 2038 N N . GLY C 1 64 ? 203.458 231.948 249.868 1.00 221.87 64 GLY C N 1
ATOM 2039 C CA . GLY C 1 64 ? 204.301 231.434 250.966 1.00 148.08 64 GLY C CA 1
ATOM 2040 C C . GLY C 1 64 ? 204.360 229.924 250.942 1.00 292.66 64 GLY C C 1
ATOM 2041 O O . GLY C 1 64 ? 204.512 229.322 251.999 1.00 195.08 64 GLY C O 1
ATOM 2042 N N . MET C 1 65 ? 204.193 229.314 249.765 1.00 225.59 65 MET C N 1
ATOM 2043 C CA . MET C 1 65 ? 204.153 227.827 249.681 1.00 125.89 65 MET C CA 1
ATOM 2044 C C . MET C 1 6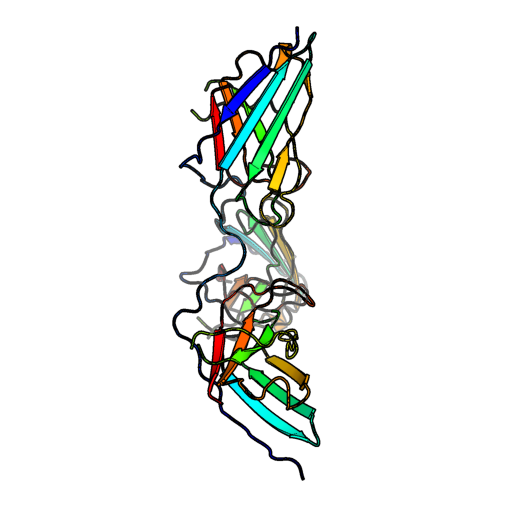5 ? 205.553 227.297 249.366 1.00 175.37 65 MET C C 1
ATOM 2045 O O . MET C 1 65 ? 206.508 228.098 249.403 1.00 100.40 65 MET C O 1
ATOM 2050 N N . ALA C 1 66 ? 205.668 226.000 249.064 1.00 210.00 66 ALA C N 1
ATOM 2051 C CA . ALA C 1 66 ? 206.978 225.446 248.650 1.00 133.38 66 ALA C CA 1
ATOM 2052 C C . ALA C 1 66 ? 207.360 226.137 247.342 1.00 173.88 66 ALA C C 1
ATOM 2053 O O . ALA C 1 66 ? 206.451 226.371 246.521 1.00 110.22 66 ALA C O 1
ATOM 2055 N N . PRO C 1 67 ? 208.645 226.465 247.088 1.00 68.41 67 PRO C N 1
ATOM 2056 C CA . PRO C 1 67 ? 208.992 227.243 245.897 1.00 88.60 67 PRO C CA 1
ATOM 2057 C C . PRO C 1 67 ? 208.576 226.535 244.600 1.00 271.06 67 PRO C C 1
ATOM 2058 O O . PRO C 1 67 ? 207.926 227.166 243.809 1.00 191.11 67 PRO C O 1
ATOM 2062 N N . TYR C 1 68 ? 208.856 225.237 244.467 1.00 330.00 68 TYR C N 1
ATOM 2063 C CA . TYR C 1 68 ? 208.550 224.521 243.201 1.00 286.02 68 TYR C CA 1
ATOM 2064 C C . TYR C 1 68 ? 207.853 223.197 243.522 1.00 324.97 68 TYR C C 1
ATOM 2065 O O . TYR C 1 68 ? 208.566 222.183 243.654 1.00 309.91 68 TYR C O 1
ATOM 2074 N N . ALA C 1 69 ? 206.520 223.197 243.638 1.00 104.03 69 ALA C N 1
ATOM 2075 C CA . ALA C 1 69 ? 205.844 221.946 244.039 1.00 165.48 69 ALA C CA 1
ATOM 2076 C C . ALA C 1 69 ? 204.449 221.845 243.429 1.00 144.62 69 ALA C C 1
ATOM 2077 O O . ALA C 1 69 ? 203.782 222.872 243.313 1.00 103.68 69 ALA C O 1
ATOM 2079 N N . ILE C 1 70 ? 204.049 220.638 243.039 1.00 90.07 70 ILE C N 1
ATOM 2080 C CA . ILE C 1 70 ? 202.682 220.400 242.496 1.00 115.78 70 ILE C CA 1
ATOM 2081 C C . ILE C 1 70 ? 201.724 220.408 243.684 1.00 259.53 70 ILE C C 1
ATOM 2082 O O . ILE C 1 70 ? 202.074 219.812 244.709 1.00 239.87 70 ILE C O 1
ATOM 2087 N N . TYR C 1 71 ? 200.564 221.063 243.564 1.00 79.71 71 TYR C N 1
ATOM 2088 C CA . TYR C 1 71 ? 199.639 221.183 244.723 1.00 134.88 71 TYR C CA 1
ATOM 2089 C C . TYR C 1 71 ? 198.221 220.751 244.333 1.00 196.94 71 TYR C C 1
ATOM 2090 O O . TYR C 1 71 ? 197.387 221.631 244.086 1.00 147.75 71 TYR C O 1
ATOM 2099 N N . VAL C 1 72 ? 197.951 219.443 244.314 1.00 92.23 72 VAL C N 1
ATOM 2100 C CA . VAL C 1 72 ? 196.595 218.929 243.981 1.00 125.69 72 VAL C CA 1
ATOM 2101 C C . VAL C 1 72 ? 195.609 219.470 245.005 1.00 206.41 72 VAL C C 1
ATOM 2102 O O . VAL C 1 72 ? 195.817 219.238 246.204 1.00 130.14 72 VAL C O 1
ATOM 2106 N N . ALA C 1 73 ? 194.476 220.023 244.578 1.00 91.80 73 ALA C N 1
ATOM 2107 C CA . ALA C 1 73 ? 193.452 220.355 245.598 1.00 63.44 73 ALA C CA 1
ATOM 2108 C C . ALA C 1 73 ? 192.089 219.840 245.156 1.00 112.38 73 ALA C C 1
ATOM 2109 O O . ALA C 1 73 ? 191.712 220.054 243.991 1.00 76.08 73 ALA C O 1
ATOM 2111 N N . HIS C 1 74 ? 191.371 219.173 246.059 1.00 164.94 74 HIS C N 1
ATOM 2112 C CA . HIS C 1 74 ? 190.005 218.713 245.704 1.00 189.93 74 HIS C CA 1
ATOM 2113 C C . HIS C 1 74 ? 189.019 219.009 246.832 1.00 307.31 74 HIS C C 1
ATOM 2114 O O . HIS C 1 74 ? 189.430 219.625 247.835 1.00 232.64 74 HIS C O 1
ATOM 2121 N N . TYR C 1 75 ? 187.759 218.597 246.642 1.00 257.13 75 TYR C N 1
ATOM 2122 C CA . TYR C 1 75 ? 186.700 218.813 247.660 1.00 170.00 75 TYR C CA 1
ATOM 2123 C C . TYR C 1 75 ? 186.530 217.537 248.478 1.00 153.14 75 TYR C C 1
ATOM 2124 O O . TYR C 1 75 ? 186.030 216.544 247.921 1.00 177.25 75 TYR C O 1
ATOM 2133 N N . HIS C 1 76 ? 186.899 217.572 249.754 1.00 163.58 76 HIS C N 1
ATOM 2134 C CA . HIS C 1 76 ? 186.676 216.400 250.641 1.00 290.00 76 HIS C CA 1
ATOM 2135 C C . HIS C 1 76 ? 185.266 216.478 251.234 1.00 264.61 76 HIS C C 1
ATOM 2136 O O . HIS C 1 76 ? 184.900 217.559 251.736 1.00 175.33 76 HIS C O 1
ATOM 2143 N N . LYS C 1 77 ? 184.507 215.380 251.172 1.00 144.91 77 LYS C N 1
ATOM 2144 C CA . LYS C 1 77 ? 183.125 215.353 251.725 1.00 98.27 77 LYS C CA 1
ATOM 2145 C C . LYS C 1 77 ? 183.195 215.219 253.250 1.00 147.01 77 LYS C C 1
ATOM 2146 O O . LYS C 1 77 ? 184.295 214.934 253.768 1.00 118.37 77 LYS C O 1
ATOM 2152 N N . MET C 1 78 ? 182.063 215.405 253.937 1.00 165.33 78 MET C N 1
ATOM 2153 C CA . MET C 1 78 ? 182.054 215.346 255.427 1.00 267.58 78 MET C CA 1
ATOM 2154 C C . MET C 1 78 ? 182.143 213.881 255.859 1.00 262.03 78 MET C C 1
ATOM 2155 O O . MET C 1 78 ? 181.702 213.025 255.070 1.00 239.41 78 MET C O 1
ATOM 2160 N N . GLY C 1 79 ? 182.731 213.613 257.031 1.00 222.26 79 GLY C N 1
ATOM 2161 C CA . GLY C 1 79 ? 182.891 212.229 257.521 1.00 246.18 79 GLY C CA 1
ATOM 2162 C C . GLY C 1 79 ? 184.091 212.099 258.444 1.00 250.00 79 GLY C C 1
ATOM 2163 O O . GLY C 1 79 ? 185.213 212.304 257.945 1.00 199.93 79 GLY C O 1
ATOM 2164 N N . SER C 1 142 ? 189.299 215.778 259.914 1.00 269.03 142 SER C N 1
ATOM 2165 C CA . SER C 1 142 ? 188.350 214.690 259.560 1.00 277.77 142 SER C CA 1
ATOM 2166 C C . SER C 1 142 ? 188.867 213.929 258.335 1.00 278.27 142 SER C C 1
ATOM 2167 O O . SER C 1 142 ? 189.719 214.485 257.614 1.00 201.57 142 SER C O 1
ATOM 2170 N N . ASP C 1 143 ? 188.372 212.707 258.115 1.00 267.89 143 ASP C N 1
ATOM 2171 C CA . ASP C 1 143 ? 188.776 211.915 256.922 1.00 257.49 143 ASP C CA 1
ATOM 2172 C C . ASP C 1 143 ? 187.845 212.272 255.759 1.00 262.55 143 ASP C C 1
ATOM 2173 O O . ASP C 1 143 ? 188.036 213.348 255.163 1.00 165.78 143 ASP C O 1
ATOM 2178 N N . GLY C 1 144 ? 186.880 211.402 255.447 1.00 176.31 144 GLY C N 1
ATOM 2179 C CA . GLY C 1 144 ? 185.908 211.708 254.386 1.00 155.04 144 GLY C CA 1
ATOM 2180 C C . GLY C 1 144 ? 186.427 211.349 253.019 1.00 208.00 144 GLY C C 1
ATOM 2181 O O . GLY C 1 144 ? 187.652 211.322 252.817 1.00 247.02 144 GLY C O 1
ATOM 2182 N N . PRO C 1 145 ? 185.573 210.979 252.026 1.00 138.61 145 PRO C N 1
ATOM 2183 C CA . PRO C 1 145 ? 186.056 210.732 250.668 1.00 238.51 145 PRO C CA 1
ATOM 2184 C C . PRO C 1 145 ? 186.252 212.082 249.970 1.00 250.00 145 PRO C C 1
ATOM 2185 O O . PRO C 1 145 ? 185.847 213.085 250.518 1.00 256.95 145 PRO C O 1
ATOM 2189 N N . ALA C 1 146 ? 186.878 212.080 248.794 1.00 199.86 146 ALA C N 1
ATOM 2190 C CA . ALA C 1 146 ? 187.014 213.340 248.032 1.00 218.82 146 ALA C CA 1
ATOM 2191 C C . ALA C 1 146 ? 186.322 213.170 246.680 1.00 228.95 146 ALA C C 1
ATOM 2192 O O . ALA C 1 146 ? 186.600 212.157 246.012 1.00 261.12 146 ALA C O 1
ATOM 2194 N N . ILE C 1 147 ? 185.437 214.100 246.309 1.00 220.52 147 ILE C N 1
ATOM 2195 C CA . ILE C 1 147 ? 184.842 214.025 244.942 1.00 265.75 147 ILE C CA 1
ATOM 2196 C C . ILE C 1 147 ? 185.990 214.303 243.970 1.00 241.61 147 ILE C C 1
ATOM 2197 O O . ILE C 1 147 ? 186.234 215.485 243.670 1.00 183.97 147 ILE C O 1
ATOM 2202 N N . MET C 1 148 ? 186.675 213.251 243.519 1.00 264.17 148 MET C N 1
ATOM 2203 C CA . MET C 1 148 ? 187.888 213.393 242.672 1.00 228.08 148 MET C CA 1
ATOM 2204 C C . MET C 1 148 ? 187.546 214.021 241.320 1.00 290.35 148 MET C C 1
ATOM 2205 O O . MET C 1 148 ? 188.478 214.275 240.545 1.00 237.84 148 MET C O 1
ATOM 2210 N N . GLU C 1 149 ? 186.267 214.253 241.038 1.00 304.86 149 GLU C N 1
ATOM 2211 C CA . GLU C 1 149 ? 185.900 214.954 239.784 1.00 247.20 149 GLU C CA 1
ATOM 2212 C C . GLU C 1 149 ? 185.996 216.455 240.059 1.00 263.85 149 GLU C C 1
ATOM 2213 O O . GLU C 1 149 ? 185.134 217.196 239.558 1.00 273.96 149 GLU C O 1
ATOM 2219 N N . SER C 1 150 ? 186.970 216.848 240.888 1.00 139.81 150 SER C N 1
ATOM 2220 C CA . SER C 1 150 ? 187.149 218.272 241.269 1.00 130.43 150 SER C CA 1
ATOM 2221 C C . SER C 1 150 ? 188.641 218.544 241.467 1.00 223.27 150 SER C C 1
ATOM 2222 O O . SER C 1 150 ? 188.982 219.651 241.929 1.00 116.89 150 SER C O 1
ATOM 2225 N N . ARG C 1 151 ? 189.488 217.563 241.138 1.00 190.38 151 ARG C N 1
ATOM 2226 C CA . ARG C 1 151 ? 190.949 217.720 241.342 1.00 237.06 151 ARG C CA 1
ATOM 2227 C C . ARG C 1 151 ? 191.466 218.921 240.558 1.00 215.87 151 ARG C C 1
ATOM 2228 O O . ARG C 1 151 ? 191.377 218.902 239.324 1.00 180.98 151 ARG C O 1
ATOM 2236 N N . MET C 1 152 ? 191.969 219.930 241.266 1.00 169.20 152 MET C N 1
ATOM 2237 C CA . MET C 1 152 ? 192.572 221.113 240.614 1.00 196.35 152 MET C CA 1
ATOM 2238 C C . MET C 1 152 ? 194.088 220.955 240.731 1.00 211.00 152 MET C C 1
ATOM 2239 O O . MET C 1 152 ? 194.591 221.029 241.856 1.00 165.12 152 MET C O 1
ATOM 2244 N N . ILE C 1 153 ? 194.831 220.817 239.632 1.00 242.86 153 ILE C N 1
ATOM 2245 C CA . ILE C 1 153 ? 196.301 220.592 239.769 1.00 228.46 153 ILE C CA 1
ATOM 2246 C C . ILE C 1 153 ? 197.046 221.845 239.303 1.00 268.31 153 ILE C C 1
ATOM 2247 O O . ILE C 1 153 ? 196.514 222.506 238.398 1.00 236.40 153 ILE C O 1
ATOM 2252 N N . ALA C 1 154 ? 198.197 222.170 239.908 1.00 258.09 154 ALA C N 1
ATOM 2253 C CA . ALA C 1 154 ? 199.048 223.304 239.463 1.00 109.03 154 ALA C CA 1
ATOM 2254 C C . ALA C 1 154 ? 200.422 223.191 240.115 1.00 219.44 154 ALA C C 1
ATOM 2255 O O . ALA C 1 154 ? 200.531 222.456 241.097 1.00 252.34 154 ALA C O 1
ATOM 2257 N N . GLN C 1 155 ? 201.418 223.903 239.589 1.00 99.80 155 GLN C N 1
ATOM 2258 C CA . GLN C 1 155 ? 202.764 223.898 240.213 1.00 171.27 155 GLN C CA 1
ATOM 2259 C C . GLN C 1 155 ? 203.066 225.312 240.679 1.00 172.52 155 GLN C C 1
ATOM 2260 O O . GLN C 1 155 ? 202.394 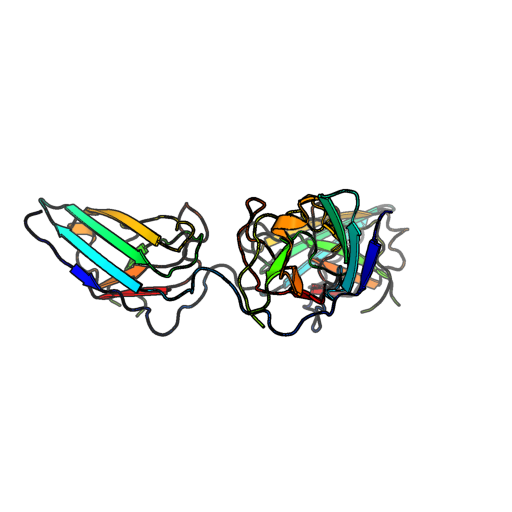226.228 240.200 1.00 92.81 155 GLN C O 1
ATOM 2266 N N . ALA C 1 156 ? 204.042 225.477 241.563 1.00 147.54 156 ALA C N 1
ATOM 2267 C CA . ALA C 1 156 ? 204.296 226.820 242.115 1.00 104.60 156 ALA C CA 1
ATOM 2268 C C . ALA C 1 156 ? 205.393 227.518 241.310 1.00 244.71 156 ALA C C 1
ATOM 2269 O O . ALA C 1 156 ? 205.974 226.856 240.438 1.00 121.00 156 ALA C O 1
ATOM 2271 N N . SER C 1 157 ? 205.660 228.798 241.588 1.00 223.63 157 SER C N 1
ATOM 2272 C CA . SER C 1 157 ? 206.624 229.589 240.775 1.00 137.53 157 SER C CA 1
ATOM 2273 C C . SER C 1 157 ? 208.018 229.556 241.393 1.00 162.30 157 SER C C 1
ATOM 2274 O O . SER C 1 157 ? 208.490 228.485 241.643 1.00 218.91 157 SER C O 1
ATOM 2277 N N . ALA C 1 158 ? 208.668 230.693 241.604 1.00 98.99 158 ALA C N 1
ATOM 2278 C CA . ALA C 1 158 ? 209.982 230.620 242.277 1.00 141.95 158 ALA C CA 1
ATOM 2279 C C . ALA C 1 158 ? 209.885 231.320 243.631 1.00 260.25 158 ALA C C 1
ATOM 2280 O O . ALA C 1 158 ? 210.929 231.485 244.290 1.00 219.46 158 ALA C O 1
ATOM 2282 N N . ASP C 1 159 ? 208.671 231.717 244.022 1.00 236.14 159 ASP C N 1
ATOM 2283 C CA . ASP C 1 159 ? 208.462 232.377 245.336 1.00 189.78 159 ASP C CA 1
ATOM 2284 C C . ASP C 1 159 ? 207.428 231.555 246.099 1.00 229.60 159 ASP C C 1
ATOM 2285 O O . ASP C 1 159 ? 207.339 231.692 247.327 1.00 223.05 159 ASP C O 1
ATOM 2290 N N . GLY C 1 160 ? 206.701 230.706 245.383 1.00 166.09 160 GLY C N 1
ATOM 2291 C CA . GLY C 1 160 ? 205.731 229.835 246.060 1.00 138.18 160 GLY C CA 1
ATOM 2292 C C . GLY C 1 160 ? 204.332 230.372 245.894 1.00 133.32 160 GLY C C 1
ATOM 2293 O O . GLY C 1 160 ? 203.686 230.647 246.911 1.00 78.20 160 GLY C O 1
ATOM 2294 N N . LYS C 1 161 ? 203.891 230.517 244.648 1.00 176.61 161 LYS C N 1
ATOM 2295 C CA . LYS C 1 161 ? 202.542 231.054 244.374 1.00 132.58 161 LYS C CA 1
ATOM 2296 C C . LYS C 1 161 ? 201.801 230.082 243.460 1.00 218.65 161 LYS C C 1
ATOM 2297 O O . LYS C 1 161 ? 202.089 230.075 242.254 1.00 114.34 161 LYS C O 1
ATOM 2303 N N . VAL C 1 162 ? 200.865 229.306 244.020 1.00 43.72 162 VAL C N 1
ATOM 2304 C CA . VAL C 1 162 ? 200.056 228.340 243.215 1.00 67.86 162 VAL C CA 1
ATOM 2305 C C . VAL C 1 162 ? 198.674 228.955 242.967 1.00 86.02 162 VAL C C 1
ATOM 2306 O O . VAL C 1 162 ? 198.130 229.569 243.905 1.00 218.18 162 VAL C O 1
ATOM 2310 N N . THR C 1 163 ? 198.131 228.792 241.755 1.00 104.49 163 THR C N 1
ATOM 2311 C CA . THR C 1 163 ? 196.779 229.325 241.438 1.00 118.17 163 THR C CA 1
ATOM 2312 C C . THR C 1 163 ? 195.906 228.176 240.927 1.00 91.41 163 THR C C 1
ATOM 2313 O O . THR C 1 163 ? 195.887 227.947 239.700 1.00 236.36 163 THR C O 1
ATOM 2317 N N . LEU C 1 164 ? 195.210 227.489 241.836 1.00 80.78 164 LEU C N 1
ATOM 2318 C CA . LEU C 1 164 ? 194.361 226.329 241.453 1.00 164.19 164 LEU C CA 1
ATOM 2319 C C . LEU C 1 164 ? 193.065 226.836 240.818 1.00 149.59 164 LEU C C 1
ATOM 2320 O O . LEU C 1 164 ? 192.478 227.788 241.363 1.00 287.25 164 LEU C O 1
ATOM 2325 N N . THR C 1 165 ? 192.646 226.218 239.709 1.00 328.65 165 THR C N 1
ATOM 2326 C CA . THR C 1 165 ? 191.388 226.636 239.042 1.00 257.83 165 THR C CA 1
ATOM 2327 C C . THR C 1 165 ? 190.681 225.371 238.576 1.00 219.83 165 THR C C 1
ATOM 2328 O O . THR C 1 165 ? 191.385 224.462 238.106 1.00 312.93 165 THR C O 1
ATOM 2332 N N . GLY C 1 166 ? 189.353 225.275 238.734 1.00 162.52 166 GLY C N 1
ATOM 2333 C CA . GLY C 1 166 ? 188.648 224.023 238.382 1.00 143.21 166 GLY C CA 1
ATOM 2334 C C . GLY C 1 166 ? 187.177 224.224 238.054 1.00 273.16 166 GLY C C 1
ATOM 2335 O O . GLY C 1 166 ? 186.578 225.145 238.627 1.00 264.18 166 GLY C O 1
ATOM 2336 N N . ILE C 1 167 ? 186.622 223.409 237.149 1.00 204.09 167 ILE C N 1
ATOM 2337 C CA . ILE C 1 167 ? 185.176 223.501 236.780 1.00 286.87 167 ILE C CA 1
ATOM 2338 C C . ILE C 1 167 ? 184.487 222.202 237.219 1.00 286.04 167 ILE C C 1
ATOM 2339 O O . ILE C 1 167 ? 184.916 221.121 236.758 1.00 289.67 167 ILE C O 1
ATOM 2344 N N . VAL C 1 168 ? 183.491 222.301 238.110 1.00 281.10 168 VAL C N 1
ATOM 2345 C CA . VAL C 1 168 ? 182.826 221.082 238.663 1.00 238.66 168 VAL C CA 1
ATOM 2346 C C . VAL C 1 168 ? 181.301 221.262 238.635 1.00 260.88 168 VAL C C 1
ATOM 2347 O O . VAL C 1 168 ? 180.851 222.331 239.085 1.00 279.71 168 VAL C O 1
ATOM 2351 N N . PRO C 1 169 ? 180.480 220.314 238.137 1.00 190.00 169 PRO C N 1
ATOM 2352 C CA . PRO C 1 169 ? 179.026 220.466 238.230 1.00 242.76 169 PRO C CA 1
ATOM 2353 C C . PRO C 1 169 ? 178.606 220.651 239.697 1.00 250.68 169 PRO C C 1
ATOM 2354 O O . PRO C 1 169 ? 179.199 220.019 240.545 1.00 261.93 169 PRO C O 1
ATOM 2358 N N . THR C 1 170 ? 177.604 221.492 239.965 1.00 290.00 170 THR C N 1
ATOM 2359 C CA . THR C 1 170 ? 177.144 221.773 241.352 1.00 324.37 170 THR C CA 1
ATOM 2360 C C . THR C 1 170 ? 176.606 220.488 241.994 1.00 250.00 170 THR C C 1
ATOM 2361 O O . THR C 1 170 ? 176.896 220.263 243.186 1.00 186.52 170 THR C O 1
ATOM 2365 N N . ALA C 1 171 ? 175.835 219.711 241.221 1.00 288.45 171 ALA C N 1
ATOM 2366 C CA . ALA C 1 171 ? 175.238 218.450 241.724 1.00 263.42 171 ALA C CA 1
ATOM 2367 C C . ALA C 1 171 ? 176.347 217.517 242.206 1.00 317.01 171 ALA C C 1
ATOM 2368 O O . ALA C 1 171 ? 176.110 216.764 243.170 1.00 329.60 171 ALA C O 1
ATOM 2370 N N . LEU C 1 172 ? 177.510 217.570 241.555 1.00 276.69 172 LEU C N 1
ATOM 2371 C CA . LEU C 1 172 ? 178.662 216.751 242.010 1.00 229.40 172 LEU C CA 1
ATOM 2372 C C . LEU C 1 172 ? 179.092 217.253 243.389 1.00 265.25 172 LEU C C 1
ATOM 2373 O O . LEU C 1 172 ? 179.048 216.454 244.341 1.00 204.31 172 LEU C O 1
ATOM 2378 N N . ILE C 1 173 ? 179.442 218.538 243.496 1.00 192.63 173 ILE C N 1
ATOM 2379 C CA . ILE C 1 173 ? 179.971 219.090 244.782 1.00 271.13 173 ILE C CA 1
ATOM 2380 C C . ILE C 1 173 ? 178.870 219.236 245.839 1.00 197.02 173 ILE C C 1
ATOM 2381 O O . ILE C 1 173 ? 179.164 219.836 246.892 1.00 166.77 173 ILE C O 1
ATOM 2386 N N . ARG C 1 174 ? 177.659 218.723 245.593 1.00 178.54 174 ARG C N 1
ATOM 2387 C CA . ARG C 1 174 ? 176.645 218.764 246.679 1.00 249.68 174 ARG C CA 1
ATOM 2388 C C . ARG C 1 174 ? 177.138 217.845 247.801 1.00 244.42 174 ARG C C 1
ATOM 2389 O O . ARG C 1 174 ? 177.668 216.763 247.466 1.00 199.92 174 ARG C O 1
ATOM 2397 N N . ASP C 1 175 ? 176.999 218.272 249.063 1.00 216.11 175 ASP C N 1
ATOM 2398 C CA . ASP C 1 175 ? 177.428 217.446 250.229 1.00 226.59 175 ASP C CA 1
ATOM 2399 C C . ASP C 1 175 ? 178.958 217.417 250.342 1.00 185.46 175 ASP C C 1
ATOM 2400 O O . ASP C 1 175 ? 179.488 216.371 250.766 1.00 159.26 175 ASP C O 1
ATOM 2405 N N . ALA C 1 176 ? 179.640 218.512 249.984 1.00 125.28 176 ALA C N 1
ATOM 2406 C CA . ALA C 1 176 ? 181.106 218.588 250.169 1.00 176.13 176 ALA C CA 1
ATOM 2407 C C . ALA C 1 176 ? 181.302 219.422 251.431 1.00 268.99 176 ALA C C 1
ATOM 2408 O O . ALA C 1 176 ? 180.374 220.178 251.758 1.00 141.46 176 ALA C O 1
ATOM 2410 N N . ALA C 1 177 ? 182.420 219.270 252.145 1.00 162.96 177 ALA C N 1
ATOM 2411 C CA . ALA C 1 177 ? 182.542 219.978 253.444 1.00 209.83 177 ALA C CA 1
ATOM 2412 C C . ALA C 1 177 ? 183.747 220.922 253.471 1.00 211.37 177 ALA C C 1
ATOM 2413 O O . ALA C 1 177 ? 183.576 222.075 253.912 1.00 250.75 177 ALA C O 1
ATOM 2415 N N . TYR C 1 178 ? 184.916 220.455 253.029 1.00 190.03 178 TYR C N 1
ATOM 2416 C CA . TYR C 1 178 ? 186.139 221.284 253.144 1.00 218.83 178 TYR C CA 1
ATOM 2417 C C . TYR C 1 178 ? 186.980 221.131 251.876 1.00 212.36 178 TYR C C 1
ATOM 2418 O O . TYR C 1 178 ? 187.214 219.992 251.446 1.00 219.27 178 TYR C O 1
ATOM 2427 N N . ILE C 1 179 ? 187.403 222.254 251.284 1.00 267.13 179 ILE C N 1
ATOM 2428 C CA . ILE C 1 179 ? 188.341 222.169 250.126 1.00 116.02 179 ILE C CA 1
ATOM 2429 C C . ILE C 1 179 ? 189.724 221.919 250.731 1.00 278.54 179 ILE C C 1
ATOM 2430 O O . ILE C 1 179 ? 190.242 222.822 251.421 1.00 159.81 179 ILE C O 1
ATOM 2435 N N . ASN C 1 180 ? 190.266 220.717 250.536 1.00 307.93 180 ASN C N 1
ATOM 2436 C CA . ASN C 1 180 ? 191.573 220.368 251.148 1.00 78.65 180 ASN C CA 1
ATOM 2437 C C . ASN C 1 180 ? 192.665 220.474 250.083 1.00 153.89 180 ASN C C 1
ATOM 2438 O O . ASN C 1 180 ? 192.556 219.770 249.061 1.00 130.28 180 ASN C O 1
ATOM 2443 N N . VAL C 1 181 ? 193.659 221.340 250.303 1.00 143.13 181 VAL C N 1
ATOM 2444 C CA . VAL C 1 181 ? 194.800 221.396 249.345 1.00 242.34 181 VAL C CA 1
ATOM 2445 C C . VAL C 1 181 ? 195.806 220.365 249.831 1.00 161.73 181 VAL C C 1
ATOM 2446 O O . VAL C 1 181 ? 195.946 220.228 251.049 1.00 110.84 181 VAL C O 1
ATOM 2450 N N . HIS C 1 182 ? 196.432 219.625 248.912 1.00 234.02 182 HIS C N 1
ATOM 2451 C CA . HIS C 1 182 ? 197.438 218.596 249.287 1.00 229.46 182 HIS C CA 1
ATOM 2452 C C . HIS C 1 182 ? 198.709 218.818 248.468 1.00 264.08 182 HIS C C 1
ATOM 2453 O O . HIS C 1 182 ? 198.767 219.822 247.735 1.00 210.41 182 HIS C O 1
ATOM 2460 N N . HIS C 1 183 ? 199.691 217.931 248.583 1.00 160.63 183 HIS C N 1
ATOM 2461 C CA . HIS C 1 183 ? 200.902 218.032 247.728 1.00 122.75 183 HIS C CA 1
ATOM 2462 C C . HIS C 1 183 ? 200.780 216.982 246.626 1.00 129.72 183 HIS C C 1
ATOM 2463 O O . HIS C 1 183 ? 200.171 215.929 246.890 1.00 135.61 183 HIS C O 1
ATOM 2470 N N . GLY C 1 184 ? 201.328 217.260 245.446 1.00 227.17 184 GLY C N 1
ATOM 2471 C CA . GLY C 1 184 ? 201.202 216.334 244.305 1.00 192.04 184 GLY C CA 1
ATOM 2472 C C . GLY C 1 184 ? 202.499 215.600 244.025 1.00 251.66 184 GLY C C 1
ATOM 2473 O O . GLY C 1 184 ? 203.507 216.275 243.738 1.00 198.04 184 GLY C O 1
ATOM 2474 N N . ARG C 1 185 ? 202.478 214.267 244.108 1.00 259.01 185 ARG C N 1
ATOM 2475 C CA . ARG C 1 185 ? 203.688 213.461 243.801 1.00 275.80 185 ARG C CA 1
ATOM 2476 C C . ARG C 1 185 ? 203.942 213.537 242.293 1.00 327.97 185 ARG C C 1
ATOM 2477 O O . ARG C 1 185 ? 205.119 213.447 241.890 1.00 241.78 185 ARG C O 1
ATOM 2485 N N . ASP C 1 186 ? 202.878 213.705 241.498 1.00 290.00 186 ASP C N 1
ATOM 2486 C CA . ASP C 1 186 ? 203.013 213.765 240.017 1.00 250.00 186 ASP C CA 1
ATOM 2487 C C . ASP C 1 186 ? 202.015 214.782 239.451 1.00 250.00 186 ASP C C 1
ATOM 2488 O O . ASP C 1 186 ? 201.059 215.124 240.174 1.00 243.85 186 ASP C O 1
ATOM 2493 N N . PHE C 1 187 ? 202.240 215.254 238.219 1.00 219.75 187 PHE C N 1
ATOM 2494 C CA . PHE C 1 187 ? 201.305 216.200 237.569 1.00 250.98 187 PHE C CA 1
ATOM 2495 C C . PHE C 1 187 ? 200.023 215.447 237.249 1.00 226.84 187 PHE C C 1
ATOM 2496 O O . PHE C 1 187 ? 199.034 216.097 236.897 1.00 257.41 187 PHE C O 1
ATOM 2504 N N . SER C 1 188 ? 200.044 214.118 237.374 1.00 226.52 188 SER C N 1
ATOM 2505 C CA . SER C 1 188 ? 198.816 213.309 237.145 1.00 250.00 188 SER C CA 1
ATOM 2506 C C . SER C 1 188 ? 197.974 213.329 238.416 1.00 250.00 188 SER C C 1
ATOM 2507 O O . SER C 1 188 ? 196.870 212.761 238.398 1.00 239.84 188 SER C O 1
ATOM 2510 N N . GLY C 1 189 ? 198.488 213.933 239.492 1.00 290.00 189 GLY C N 1
ATOM 2511 C CA . GLY C 1 189 ? 197.742 214.003 240.765 1.00 204.89 189 GLY C CA 1
ATOM 2512 C C . GLY C 1 189 ? 198.529 213.418 241.923 1.00 237.23 189 GLY C C 1
ATOM 2513 O O . GLY C 1 189 ? 199.641 213.924 242.167 1.00 157.15 189 GLY C O 1
ATOM 2514 N N . ALA C 1 190 ? 197.967 212.426 242.629 1.00 263.93 190 ALA C N 1
ATOM 2515 C CA . ALA C 1 190 ? 198.641 211.753 243.773 1.00 321.14 190 ALA C CA 1
ATOM 2516 C C . ALA C 1 190 ? 198.696 212.661 245.011 1.00 312.57 190 ALA C C 1
ATOM 2517 O O . ALA C 1 190 ? 198.957 213.869 244.865 1.00 208.07 190 ALA C O 1
ATOM 2519 N N . LEU C 1 191 ? 198.460 212.094 246.198 1.00 233.48 191 LEU C N 1
ATOM 2520 C CA . LEU C 1 191 ? 198.420 212.917 247.438 1.00 153.40 191 LEU C CA 1
ATOM 2521 C C . LEU C 1 191 ? 199.687 212.675 248.264 1.00 173.31 191 LEU C C 1
ATOM 2522 O O . LEU C 1 191 ? 199.593 211.937 249.265 1.00 263.37 191 LEU C O 1
ATOM 2527 N N . ALA C 1 192 ? 200.820 213.261 247.854 1.00 201.02 192 ALA C N 1
ATOM 2528 C CA . ALA C 1 192 ? 202.077 213.144 248.635 1.00 210.00 192 ALA C CA 1
ATOM 2529 C C . ALA C 1 192 ? 201.763 213.467 250.090 1.00 220.39 192 ALA C C 1
ATOM 2530 O O . ALA C 1 192 ? 201.995 212.606 250.963 1.00 232.91 192 ALA C O 1
ATOM 2532 N N . ASP C 1 193 ? 201.267 214.680 250.326 1.00 206.68 193 ASP C N 1
ATOM 2533 C CA . ASP C 1 193 ? 200.887 215.099 251.700 1.00 249.31 193 ASP C CA 1
ATOM 2534 C C . ASP C 1 193 ? 199.371 214.949 251.828 1.00 267.59 193 ASP C C 1
ATOM 2535 O O . ASP C 1 193 ? 198.695 214.875 250.784 1.00 250.00 193 ASP C O 1
ATOM 2540 N N . SER C 1 194 ? 198.866 214.903 253.061 1.00 250.00 194 SER C N 1
ATOM 2541 C CA . SER C 1 194 ? 197.407 214.719 253.284 1.00 216.45 194 SER C CA 1
ATOM 2542 C C . SER C 1 194 ? 196.790 215.979 253.900 1.00 246.07 194 SER C C 1
ATOM 2543 O O . SER C 1 194 ? 196.150 215.854 254.962 1.00 231.60 194 SER C O 1
ATOM 2546 N N . GLY C 1 195 ? 196.968 217.142 253.262 1.00 242.18 195 GLY C N 1
ATOM 2547 C CA . GLY C 1 195 ? 196.316 218.363 253.763 1.00 79.83 195 GLY C CA 1
ATOM 2548 C C . GLY C 1 195 ? 197.297 219.401 254.245 1.00 134.49 195 GLY C C 1
ATOM 2549 O O . GLY C 1 195 ? 197.417 219.554 255.460 1.00 142.03 195 GLY C O 1
ATOM 2550 N N . VAL C 1 196 ? 198.036 220.072 253.509 1.00 155.74 196 VAL C N 1
ATOM 2551 C CA . VAL C 1 196 ? 198.975 221.126 254.000 1.00 161.63 196 VAL C CA 1
ATOM 2552 C C . VAL C 1 196 ? 198.157 222.372 254.350 1.00 223.05 196 VAL C C 1
ATOM 2553 O O . VAL C 1 196 ? 198.665 223.216 255.113 1.00 182.91 196 VAL C O 1
ATOM 2557 N N . ILE C 1 197 ? 196.921 222.492 253.683 1.00 274.67 197 ILE C N 1
ATOM 2558 C CA . ILE C 1 197 ? 196.046 223.639 254.068 1.00 168.78 197 ILE C CA 1
ATOM 2559 C C . ILE C 1 197 ? 194.603 223.273 253.691 1.00 201.38 197 ILE C C 1
ATOM 2560 O O . ILE C 1 197 ? 194.426 222.582 252.672 1.00 136.39 197 ILE C O 1
ATOM 2565 N N . CYS C 1 198 ? 193.618 223.670 254.504 1.00 278.33 198 CYS C N 1
ATOM 2566 C CA . CYS C 1 198 ? 192.210 223.278 254.244 1.00 247.40 198 CYS C CA 1
ATOM 2567 C C . CYS C 1 198 ? 191.270 224.418 254.630 1.00 272.84 198 CYS C C 1
ATOM 2568 O O . CYS C 1 198 ? 191.507 225.044 255.670 1.00 214.34 198 CYS C O 1
ATOM 2571 N N . THR C 1 199 ? 190.227 224.663 253.828 1.00 255.37 199 THR C N 1
ATOM 2572 C CA . THR C 1 199 ? 189.250 225.743 254.141 1.00 238.59 199 THR C CA 1
ATOM 2573 C C . THR C 1 199 ? 187.833 225.171 254.310 1.00 283.53 199 THR C C 1
ATOM 2574 O O . THR C 1 199 ? 187.416 224.408 253.416 1.00 288.14 199 THR C O 1
ATOM 2578 N N . PRO C 1 200 ? 187.063 225.460 255.394 1.00 261.91 200 PRO C N 1
ATOM 2579 C CA . PRO C 1 200 ? 185.671 225.002 255.492 1.00 245.02 200 PRO C CA 1
ATOM 2580 C C . PRO C 1 200 ? 184.762 225.654 254.441 1.00 281.57 200 PRO C C 1
ATOM 2581 O O . PRO C 1 200 ? 184.708 226.861 254.388 1.00 244.88 200 PRO C O 1
ATOM 2585 N N . ILE C 1 201 ? 184.035 224.835 253.670 1.00 261.66 201 ILE C N 1
ATOM 2586 C CA . ILE C 1 201 ? 183.152 225.355 252.579 1.00 253.15 201 ILE C CA 1
ATOM 2587 C C . ILE C 1 201 ? 181.692 225.325 253.044 1.00 288.86 201 ILE C C 1
ATOM 2588 O O . ILE C 1 201 ? 180.938 226.214 252.598 1.00 250.00 201 ILE C O 1
#

Organism: Deinococcus radiodurans (strain ATCC 13939 / DSM 20539 / JCM 16871 / CCUG 27074 / LMG 4051 / NBRC 15346 / NCIMB 9279 / VKM B-1422 / R1) (NCBI:txid243230)

B-factor: mean 194.91, std 70.53, range [0.5, 330.0]

Radius of gyration: 27.87 Å; Cα contacts (8 Å, |Δi|>4): 1035; chains: 3; bounding box: 80×80×27 Å

Nearest PDB structures (foldseek):
  8aca-assembly1_C  TM=9.847E-01  e=4.795E-18  Deinococcus radiodurans R1 = ATCC 13939 = DSM 20539
  1noa-assembly1_A  TM=6.352E-01  e=3.499E-02  Streptomyces carzinostaticus
  2cbt-assembly1_B  TM=5.290E-01  e=1.184E-01  Streptomyces carzinostaticus
  2czn-assembly1_A  TM=5.066E-01  e=4.458E-01  Pyrococcus furiosus
  1nj9-assembly2_A  TM=5.643E-01  e=1.357E+00  Mus musculus

Secondary structure (DSSP, 8-state):
--B---EE-B--S---B-S-------B--EEEETTEEEE-EEE-S--TT-B--EEEEEP-----EEEEEEE--B-TTTT-EEE--EE-TTTTTTEEEEEE--BSSSS--BSSS-SEEEE-/--B---PBPEE-S-----S-----EEEEEEEE-SSEEEE-EEEES--TT-B--EEEEEP-----EEEEEEE--B-TTTT--EE--EEEHHHHTTEEEEEE---SSSS---SBS-SEEEE-/-----EEEPB--S---B-S-----EEEEEEEE-SSEEEEEEEEES--SS-B--EEEEEP-----EEEEEEE--B--SS--EEEEEEEETTTTTTEEEEEE--BSBTTB--SBS-SEEEE-

Solvent-accessible surface area: 18747 Å² total; per-residue (Å²): 51,109,73,125,23,101,77,107,18,48,77,64,103,107,63,144,116,52,44,40,116,110,54,23,46,12,67,0,72,10,21,57,62,167,51,46,0,126,1,58,1,58,0,48,20,0,23,51,137,20,27,0,0,0,0,1,15,74,134,71,86,108,20,81,28,18,116,134,6,80,7,58,26,86,0,70,54,82,0,106,1,80,0,82,15,106,4,59,10,65,92,13,171,84,18,21,11,1,5,0,5,32,11,91,69,139,80,22,65,48,34,24,36,0,6,0,22,1,103,71,125,45,99,107,20,89,78,112,16,50,92,54,97,126,58,130,119,39,47,49,114,122,57,24,44,5,58,0,98,23,36,49,74,190,38,62,2,135,1,40,0,50,2,56,18,2,20,43,144,24,21,0,0,0,0,7,13,54,141,57,105,132,16,85,28,15,81,99,4,102,8,53,33,78,0,62,48,85,0,108,0,78,0,76,16,94,5,66,42,71,77,22,180,97,26,28,36,0,11,0,2,26,14,98,60,125,83,0,42,62,25,37,37,0,3,0,16,5,97,104,105,92,97,90,17,86,58,106,8,58,88,68,96,96,81,141,117,35,44,38,120,109,57,29,47,17,39,2,91,28,24,43,46,165,40,49,2,141,2,36,0,54,0,62,21,0,22,42,142,20,17,0,0,0,4,1,22,54,158,65,121,120,11,88,23,26,124,128,7,100,2,61,25,88,12,55,53,81,0,114,0,77,0,94,16,119,1,61,33,62,61,17,155,121,16,23,30,2,6,0,4,26,12,116,63,134,96,1,39,51,25,34,45,0,5,0,23,1,98,69

Sequence (360 aa):
GPTEGTYTLAPQAVVKPAGPVYAPAGTAKISETLGVTRTTITLTGMAPYAIYVAHYHKMGSDGPAIMESRMIAQASADGKVTLTGIVPTALIRDAAYINVHHGRDFSGALADSGVICTPIGPTEGTYTLAPQAVVKPAGPVYAPAGTAKISETLGVTRTTITLTGMAPYAIYVAHYHKMGSDGPAIMESRMIAQASADGKVTLTGIVPTALIRDAAYINVHHGRDFSGALADSGVICTPIGPTEGTYTLAPQAVVKPAGPVYAPAGTAKISETLGVTRTTITLTGMAPYAIYVAHYHKMGSDGPAIMESRMIAQASADGKVTLTGIVPTALIRDAAYINVHHGRDFSGALADSGVICTPI